Protein AF-A0A6I3C2C0-F1 (afdb_monomer)

Foldseek 3Di:
DDDDDQWFADDFVVLLVLQQPQAQPVLRGGQSQLCQFVTWDADRQQEIETEGADQDDDDPSVVVSVVSSQVRSVVDTNHDYYHYHYHHDDPVSNVSSNVVSLVVCQVVPQDDPADSPDDDDDQDDPDPPPCSLVCQLVVQQLVQLAADEDEGDDPDPPDDCNCVVNVFDDDFDADPVSRHTQFGKDWAPHDPSYRTHIYTD

Nearest PDB structures (foldseek):
  2cu6-assembly1_A  TM=8.481E-01  e=3.567E-06  Thermus thermophilus HB8
  3lno-assembly1_A  TM=8.404E-01  e=7.674E-06  Bacillus anthracis
  3cq2-assembly1_B  TM=7.956E-01  e=8.180E-06  Thermus thermophilus HB8
  1wcj-assembly1_A  TM=8.217E-01  e=9.255E-05  Thermotoga maritima
  8zkc-assembly1_A-2  TM=4.159E-01  e=2.751E-05  Escherichia coli

Sequence (201 aa):
MAPMSSATPPTPEAVMGLLRGVIDPELGSDIVELGMAKGATVAPDGGVRVRISLTTAGCPLRAQIQKDVKARVASLPGVTSVGIDWGELTQDEKAAAMAKARWNKAESAPETQIPPTAKVIMIASGKGGVGKSSISVNVAAGLAARGYTVGVLDADIWGYSVPRMLGVTGRLGGDPATKKISPLERRIEPSAAGPGGTLRV

Solvent-accessible surface area (backbone atoms only — not comparable to full-atom values): 12005 Å² total; per-residue (Å²): 136,82,82,78,80,80,51,68,47,60,52,42,66,58,52,52,59,58,42,50,76,38,62,37,86,88,63,72,39,31,30,43,83,45,60,22,48,75,48,50,49,60,41,95,80,11,40,33,39,34,34,39,31,37,90,60,99,81,54,79,60,56,60,52,53,51,49,51,51,46,58,53,56,61,68,41,65,26,48,69,44,78,48,75,46,79,51,67,50,53,73,69,50,44,52,49,27,51,52,48,35,50,47,56,53,56,76,69,41,76,91,61,98,65,60,93,84,62,84,84,85,87,81,84,73,100,58,85,90,76,45,58,62,61,52,52,54,50,53,45,51,53,44,10,21,59,52,35,80,34,78,52,83,74,85,46,89,91,68,64,51,56,52,65,76,69,71,54,82,84,75,86,41,67,40,85,88,78,72,40,75,52,62,49,76,45,80,39,71,62,52,100,80,30,73,7,27,32,40,34,69

pLDDT: mean 85.97, std 10.87, range [36.38, 96.12]

Radius of gyration: 26.43 Å; Cα contacts (8 Å, |Δi|>4): 288; chains: 1; bounding box: 63×37×74 Å

Secondary structure (DSSP, 8-state):
-PPP--PPPPPHHHHHHHHTTPBPTTT-SBTTTTT-EEEEEE-TTSEEEEEEEES-TT-THHHHHHHHHHHHHTTSTT--EEEEEEEE--HHHHHHHHHHHHHHHHHTS---SS-TTPPP-----SSTTSSHHHHHHHHHHHHHHTT-EEE-----TTT--HHHHTT--S--EEETTTTEEE--EEEEPPBTTBS-EEEE-

Structure (mmCIF, N/CA/C/O backbone):
data_AF-A0A6I3C2C0-F1
#
_entry.id   AF-A0A6I3C2C0-F1
#
loop_
_atom_site.group_PDB
_atom_site.id
_atom_site.type_symbol
_atom_site.label_atom_id
_atom_site.label_alt_id
_atom_site.label_comp_id
_atom_site.label_asym_id
_atom_site.label_entity_id
_atom_site.label_seq_id
_atom_site.pdbx_PDB_ins_code
_atom_site.Cartn_x
_atom_site.Cartn_y
_atom_site.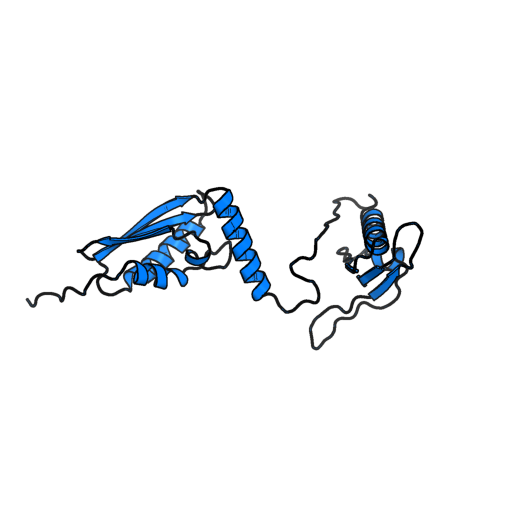Cartn_z
_atom_site.occupancy
_atom_site.B_iso_or_equiv
_atom_site.auth_seq_id
_atom_site.auth_comp_id
_atom_site.auth_asym_id
_atom_site.auth_atom_id
_atom_site.pdbx_PDB_model_num
ATOM 1 N N . MET A 1 1 ? 32.892 -16.857 -42.907 1.00 44.38 1 MET A N 1
ATOM 2 C CA . MET A 1 1 ? 32.303 -16.060 -41.810 1.00 44.38 1 MET A CA 1
ATOM 3 C C . MET A 1 1 ? 30.827 -15.894 -42.142 1.00 44.38 1 MET A C 1
ATOM 5 O O . MET A 1 1 ? 30.521 -15.196 -43.097 1.00 44.38 1 MET A O 1
ATOM 9 N N . ALA A 1 2 ? 29.941 -16.664 -41.505 1.00 36.38 2 ALA A N 1
ATOM 10 C CA . ALA A 1 2 ? 28.503 -16.601 -41.782 1.00 36.38 2 ALA A CA 1
ATOM 11 C C . ALA A 1 2 ? 27.917 -15.301 -41.196 1.00 36.38 2 ALA A C 1
ATOM 13 O O . ALA A 1 2 ? 28.352 -14.905 -40.111 1.00 36.38 2 ALA A O 1
ATOM 14 N N . PRO A 1 3 ? 26.976 -14.623 -41.877 1.00 46.78 3 PRO A N 1
ATOM 15 C CA . PRO A 1 3 ? 26.340 -13.434 -41.326 1.00 46.78 3 PRO A CA 1
ATOM 16 C C . PRO A 1 3 ? 25.553 -13.823 -40.070 1.00 46.78 3 PRO A C 1
ATOM 18 O O . PRO A 1 3 ? 24.745 -14.752 -40.095 1.00 46.78 3 PRO A O 1
ATOM 21 N N . MET A 1 4 ? 25.826 -13.141 -38.954 1.00 49.09 4 MET A N 1
ATOM 22 C CA . MET A 1 4 ? 25.033 -13.281 -37.736 1.00 49.09 4 MET A CA 1
ATOM 23 C C . MET A 1 4 ? 23.590 -12.883 -38.051 1.00 49.09 4 MET A C 1
ATOM 25 O O . MET A 1 4 ? 23.337 -11.793 -38.556 1.00 49.09 4 MET A O 1
ATOM 29 N N . SER A 1 5 ? 22.667 -13.806 -37.791 1.00 48.06 5 SER A N 1
ATOM 30 C CA . SER A 1 5 ? 21.230 -13.639 -37.992 1.00 48.06 5 SER A CA 1
ATOM 31 C C . SER A 1 5 ? 20.742 -12.367 -37.290 1.00 48.06 5 SER A C 1
ATOM 33 O O . SER A 1 5 ? 20.814 -12.270 -36.064 1.00 48.06 5 SER A O 1
ATOM 35 N N . SER A 1 6 ? 20.275 -11.377 -38.053 1.00 54.56 6 SER A N 1
ATOM 36 C CA . SER A 1 6 ? 19.652 -10.170 -37.511 1.00 54.56 6 SER A CA 1
ATOM 37 C C . SER A 1 6 ? 18.262 -10.536 -36.992 1.00 54.56 6 SER A C 1
ATOM 39 O O . SER A 1 6 ? 17.280 -10.514 -37.737 1.00 54.56 6 SER A O 1
ATOM 41 N N . ALA A 1 7 ? 18.185 -10.946 -35.727 1.00 66.62 7 ALA A N 1
ATOM 42 C CA . ALA A 1 7 ? 16.913 -11.156 -35.051 1.00 66.62 7 ALA A CA 1
ATOM 43 C C . ALA A 1 7 ? 16.083 -9.862 -35.116 1.00 66.62 7 ALA A C 1
ATOM 45 O O . ALA A 1 7 ? 16.598 -8.780 -34.834 1.00 66.62 7 ALA A O 1
ATOM 46 N N . THR A 1 8 ? 14.816 -9.977 -35.519 1.00 82.19 8 THR A N 1
ATOM 47 C CA . THR A 1 8 ? 13.883 -8.847 -35.599 1.00 82.19 8 THR A CA 1
ATOM 48 C C . THR A 1 8 ? 13.817 -8.132 -34.245 1.00 82.19 8 THR A C 1
ATOM 50 O O . THR A 1 8 ? 13.642 -8.813 -33.231 1.00 82.19 8 THR A O 1
ATOM 53 N N . PRO A 1 9 ? 13.960 -6.794 -34.199 1.00 84.50 9 PRO A N 1
ATOM 54 C CA . PRO A 1 9 ? 13.885 -6.052 -32.948 1.00 84.50 9 PRO A CA 1
ATOM 55 C C . PRO A 1 9 ? 12.502 -6.223 -32.293 1.00 84.50 9 PRO A C 1
ATOM 57 O O . PRO A 1 9 ? 11.496 -6.343 -33.002 1.00 84.50 9 PRO A O 1
ATOM 60 N N . PRO A 1 10 ? 12.422 -6.243 -30.950 1.00 89.56 10 PRO A N 1
ATOM 61 C CA . PRO A 1 10 ? 11.157 -6.444 -30.253 1.00 89.56 10 PRO A CA 1
ATOM 62 C C . PRO A 1 10 ? 10.219 -5.251 -30.452 1.00 89.56 10 PRO A C 1
ATOM 64 O O . PRO A 1 10 ? 10.654 -4.122 -30.674 1.00 89.56 10 PRO A O 1
ATOM 67 N N . THR A 1 11 ? 8.913 -5.473 -30.314 1.00 93.25 11 THR A N 1
ATOM 68 C CA . THR A 1 11 ? 7.950 -4.367 -30.349 1.00 93.25 11 THR A CA 1
ATOM 69 C C . THR A 1 11 ? 7.955 -3.586 -29.028 1.00 93.25 11 THR A C 1
ATOM 71 O O . THR A 1 11 ? 8.245 -4.161 -27.970 1.00 93.25 11 THR A O 1
ATOM 74 N N . PRO A 1 12 ? 7.601 -2.286 -29.035 1.00 92.62 12 PRO A N 1
ATOM 75 C CA . PRO A 1 12 ? 7.410 -1.511 -27.808 1.00 92.62 12 PRO A CA 1
ATOM 76 C C . PRO A 1 12 ? 6.447 -2.176 -26.818 1.00 92.62 12 PRO A C 1
ATOM 78 O O . PRO A 1 12 ? 6.687 -2.160 -25.612 1.00 92.62 12 PRO A O 1
ATOM 81 N N . GLU A 1 13 ? 5.392 -2.818 -27.316 1.00 92.31 13 GLU A N 1
ATOM 82 C CA . GLU A 1 13 ? 4.405 -3.536 -26.511 1.00 92.31 13 GLU A CA 1
ATOM 83 C C . GLU A 1 13 ? 5.017 -4.768 -25.840 1.00 92.31 13 GLU A C 1
ATOM 85 O O . GLU A 1 13 ? 4.733 -5.023 -24.671 1.00 92.31 13 GLU A O 1
ATOM 90 N N . ALA A 1 14 ? 5.891 -5.503 -26.538 1.00 91.00 14 ALA A N 1
ATOM 91 C CA . ALA A 1 14 ? 6.607 -6.639 -25.962 1.00 91.00 14 ALA A CA 1
ATOM 92 C C . ALA A 1 14 ? 7.552 -6.188 -24.840 1.00 91.00 14 ALA A C 1
ATOM 94 O O . ALA A 1 14 ? 7.600 -6.815 -23.779 1.00 91.00 14 ALA A O 1
ATOM 95 N N . VAL A 1 15 ? 8.245 -5.059 -25.035 1.00 93.69 15 VAL A N 1
ATOM 96 C CA . VAL A 1 15 ? 9.079 -4.445 -23.992 1.00 93.69 15 VAL A CA 1
ATOM 97 C C . VAL A 1 15 ? 8.216 -4.052 -22.791 1.00 93.69 15 VAL A C 1
ATOM 99 O O . VAL A 1 15 ? 8.496 -4.483 -21.675 1.00 93.69 15 VAL A O 1
ATOM 102 N N . MET A 1 16 ? 7.132 -3.300 -23.001 1.00 94.31 16 MET A N 1
ATOM 103 C CA . MET A 1 16 ? 6.235 -2.868 -21.921 1.00 94.31 16 MET A CA 1
ATOM 104 C C . MET A 1 16 ? 5.565 -4.044 -21.199 1.00 94.31 16 MET A C 1
ATOM 106 O O . MET A 1 16 ? 5.416 -4.007 -19.979 1.00 94.31 16 MET A O 1
ATOM 110 N N . GLY A 1 17 ? 5.201 -5.105 -21.918 1.00 92.38 17 GLY A N 1
ATOM 111 C CA . GLY A 1 17 ? 4.670 -6.335 -21.335 1.00 92.38 17 GLY A CA 1
ATOM 112 C C . GLY A 1 17 ? 5.674 -7.008 -20.403 1.00 92.38 17 GLY A C 1
ATOM 113 O O . GLY A 1 17 ? 5.314 -7.413 -19.299 1.00 92.38 17 GLY A O 1
ATOM 114 N N . LEU A 1 18 ? 6.950 -7.054 -20.793 1.00 93.25 18 LEU A N 1
ATOM 115 C CA . LEU A 1 18 ? 8.009 -7.640 -19.975 1.00 93.25 18 LEU A CA 1
ATOM 116 C C . LEU A 1 18 ? 8.323 -6.810 -18.718 1.00 93.25 18 LEU A C 1
ATOM 118 O O . LEU A 1 18 ? 8.663 -7.367 -17.669 1.00 93.25 18 LEU A O 1
ATOM 122 N N . LEU A 1 19 ? 8.173 -5.484 -18.800 1.00 94.19 19 LEU A N 1
ATOM 123 C CA . LEU A 1 19 ? 8.379 -4.574 -17.670 1.00 94.19 19 LEU A CA 1
ATOM 124 C C . LEU A 1 19 ? 7.348 -4.744 -16.547 1.00 94.19 19 LEU A C 1
ATOM 126 O O . LEU A 1 19 ? 7.647 -4.363 -15.418 1.00 94.19 19 LEU A O 1
ATOM 130 N N . ARG A 1 20 ? 6.203 -5.395 -16.798 1.00 93.31 20 ARG A N 1
ATOM 131 C CA . ARG A 1 20 ? 5.253 -5.794 -15.738 1.00 93.31 20 ARG A CA 1
ATOM 132 C C . ARG A 1 20 ? 5.855 -6.775 -14.726 1.00 93.31 20 ARG A C 1
ATOM 134 O O . ARG A 1 20 ? 5.318 -6.965 -13.646 1.00 93.31 20 ARG A O 1
ATOM 141 N N . GLY A 1 21 ? 6.980 -7.413 -15.056 1.00 92.06 21 GLY A N 1
ATOM 142 C CA . GLY A 1 21 ? 7.731 -8.244 -14.115 1.00 92.06 21 GLY A CA 1
ATOM 143 C C . GLY A 1 21 ? 8.686 -7.466 -13.201 1.00 92.06 21 GLY A C 1
ATOM 144 O O . GLY A 1 21 ? 9.361 -8.084 -12.376 1.00 92.06 21 GLY A O 1
ATOM 145 N N . VAL A 1 22 ? 8.823 -6.147 -13.371 1.00 93.56 22 VAL A N 1
ATOM 146 C CA . VAL A 1 22 ? 9.672 -5.304 -12.520 1.00 93.56 22 VAL A CA 1
ATOM 147 C C . VAL A 1 22 ? 8.810 -4.697 -11.423 1.00 93.56 22 VAL A C 1
ATOM 149 O O . VAL A 1 22 ? 7.881 -3.941 -11.702 1.00 93.56 22 VAL A O 1
ATOM 152 N N . ILE A 1 23 ? 9.136 -5.031 -10.178 1.00 91.25 23 ILE A N 1
ATOM 153 C CA . ILE A 1 23 ? 8.402 -4.585 -8.997 1.00 91.25 23 ILE A CA 1
ATOM 154 C C . ILE A 1 23 ? 9.097 -3.367 -8.407 1.00 91.25 23 ILE A C 1
ATOM 156 O O . ILE A 1 23 ? 10.313 -3.383 -8.215 1.00 91.25 23 ILE A O 1
ATOM 160 N N . ASP A 1 24 ? 8.325 -2.329 -8.099 1.00 89.50 24 ASP A N 1
ATOM 161 C CA . ASP A 1 24 ? 8.826 -1.230 -7.289 1.00 89.50 24 ASP A CA 1
ATOM 162 C C . ASP A 1 24 ? 9.020 -1.716 -5.837 1.00 89.50 24 ASP A C 1
ATOM 164 O O . ASP A 1 24 ? 8.054 -2.156 -5.207 1.00 89.50 24 ASP A O 1
ATOM 168 N N . PRO A 1 25 ? 10.245 -1.683 -5.287 1.00 84.50 25 PRO A N 1
ATOM 169 C CA . PRO A 1 25 ? 10.533 -2.236 -3.963 1.00 84.50 25 PRO A CA 1
ATOM 170 C C . PRO A 1 25 ? 9.911 -1.443 -2.801 1.00 84.50 25 PRO A C 1
ATOM 172 O O . PRO A 1 25 ? 9.802 -1.980 -1.700 1.00 84.50 25 PRO A O 1
ATOM 175 N N . GLU A 1 26 ? 9.494 -0.193 -3.017 1.00 84.75 26 GLU A N 1
ATOM 176 C CA . GLU A 1 26 ? 8.836 0.632 -1.997 1.00 84.75 26 GLU A CA 1
ATOM 177 C C . GLU A 1 26 ? 7.327 0.335 -1.944 1.00 84.75 26 GLU A C 1
ATOM 179 O O . GLU A 1 26 ? 6.738 0.143 -0.874 1.00 84.75 26 GLU A O 1
ATOM 184 N N . LEU A 1 27 ? 6.696 0.242 -3.114 1.00 85.69 27 LEU A N 1
ATOM 185 C CA . LEU A 1 27 ? 5.253 0.084 -3.268 1.00 85.69 27 LEU A CA 1
ATOM 186 C C . LEU A 1 27 ? 4.815 -1.384 -3.343 1.00 85.69 27 LEU A C 1
ATOM 188 O O . LEU A 1 27 ? 3.686 -1.707 -2.966 1.00 85.69 27 LEU A O 1
ATOM 192 N N . GLY A 1 28 ? 5.709 -2.286 -3.748 1.00 86.75 28 GLY A N 1
ATOM 193 C CA . GLY A 1 28 ? 5.455 -3.723 -3.862 1.00 86.75 28 GLY A CA 1
ATOM 194 C C . GLY A 1 28 ? 4.494 -4.087 -4.996 1.00 86.75 28 GLY A C 1
ATOM 195 O O . GLY A 1 28 ? 3.795 -5.090 -4.903 1.00 86.75 28 GLY A O 1
ATOM 196 N N . SER A 1 29 ? 4.401 -3.257 -6.035 1.00 90.00 29 SER A N 1
ATOM 197 C CA . SER A 1 29 ? 3.570 -3.482 -7.230 1.00 90.00 29 SER A CA 1
ATOM 198 C C . SER A 1 29 ? 4.376 -3.197 -8.496 1.00 90.00 29 SER A C 1
ATOM 200 O O . SER A 1 29 ? 5.464 -2.621 -8.414 1.00 90.00 29 SER A O 1
ATOM 202 N N . ASP A 1 30 ? 3.892 -3.636 -9.659 1.00 93.50 30 ASP A N 1
ATOM 203 C CA . ASP A 1 30 ? 4.674 -3.513 -10.887 1.00 93.50 30 ASP A CA 1
ATOM 204 C C . ASP A 1 30 ? 4.729 -2.079 -11.430 1.00 93.50 30 ASP A C 1
ATOM 206 O O . ASP A 1 30 ? 3.770 -1.307 -11.360 1.00 93.50 30 ASP A O 1
ATOM 210 N N . ILE A 1 31 ? 5.884 -1.711 -11.988 1.00 93.50 31 ILE A N 1
ATOM 211 C CA . ILE A 1 31 ? 6.161 -0.335 -12.423 1.00 93.50 31 ILE A CA 1
ATOM 212 C C . ILE A 1 31 ? 5.291 0.119 -13.608 1.00 93.50 31 ILE A C 1
ATOM 214 O O . ILE A 1 31 ? 5.162 1.321 -13.847 1.00 93.50 31 ILE A O 1
ATOM 218 N N . VAL A 1 32 ? 4.707 -0.801 -14.381 1.00 94.44 32 VAL A N 1
ATOM 219 C CA . VAL A 1 32 ? 3.842 -0.459 -15.520 1.00 94.44 32 VAL A CA 1
ATOM 220 C C . VAL A 1 32 ? 2.449 -0.131 -15.009 1.00 94.44 32 VAL A C 1
ATOM 222 O O . VAL A 1 32 ? 1.881 0.901 -15.362 1.00 94.44 32 VAL A O 1
ATOM 225 N N . GLU A 1 33 ? 1.923 -0.973 -14.128 1.00 92.12 33 GLU A N 1
ATOM 226 C CA . GLU A 1 33 ? 0.636 -0.782 -13.488 1.00 92.12 33 GLU A CA 1
ATOM 227 C C . GLU A 1 33 ? 0.609 0.500 -12.651 1.00 92.12 33 GLU A C 1
ATOM 229 O O . GLU A 1 33 ? -0.368 1.252 -12.726 1.00 92.12 33 GLU A O 1
ATOM 234 N N . LEU A 1 34 ? 1.688 0.778 -11.914 1.00 92.44 34 LEU A N 1
ATOM 235 C CA . LEU A 1 34 ? 1.867 2.004 -11.132 1.00 92.44 34 LEU A CA 1
ATOM 236 C C . LEU A 1 34 ? 2.029 3.268 -11.998 1.00 92.44 34 LEU A C 1
ATOM 238 O O . LEU A 1 34 ? 2.099 4.371 -11.460 1.00 92.44 34 LEU A O 1
ATOM 242 N N . GLY A 1 35 ? 2.106 3.139 -13.327 1.00 93.38 35 GLY A N 1
ATOM 243 C CA . GLY A 1 35 ? 2.288 4.269 -14.243 1.00 93.38 35 GLY A CA 1
ATOM 244 C C . GLY A 1 35 ? 3.686 4.897 -14.184 1.00 93.38 35 GLY A C 1
ATOM 245 O O . GLY A 1 35 ? 3.878 6.023 -14.657 1.00 93.38 35 GLY A O 1
ATOM 246 N N . MET A 1 36 ? 4.658 4.186 -13.605 1.00 93.62 36 MET A N 1
ATOM 247 C CA . MET A 1 36 ? 6.062 4.594 -13.530 1.00 93.62 36 MET A CA 1
ATOM 248 C C . MET A 1 36 ? 6.772 4.364 -14.866 1.00 93.62 36 MET A C 1
ATOM 250 O O . MET A 1 36 ? 7.553 5.209 -15.298 1.00 93.62 36 MET A O 1
ATOM 254 N N . ALA A 1 37 ? 6.475 3.265 -15.563 1.00 94.62 37 ALA A N 1
ATOM 255 C CA . ALA A 1 37 ? 6.946 3.033 -16.925 1.00 94.62 37 ALA A CA 1
ATOM 256 C C . ALA A 1 37 ? 6.084 3.830 -17.920 1.00 94.62 37 ALA A C 1
ATOM 258 O O . ALA A 1 37 ? 4.954 3.457 -18.231 1.00 94.62 37 ALA A O 1
ATOM 259 N N . LYS A 1 38 ? 6.620 4.944 -18.426 1.00 93.69 38 LYS A N 1
ATOM 260 C CA . LYS A 1 38 ? 5.911 5.879 -19.320 1.00 93.69 38 LYS A CA 1
ATOM 261 C C . LYS A 1 38 ? 5.894 5.436 -20.783 1.00 93.69 38 LYS A C 1
ATOM 263 O O . LYS A 1 38 ? 5.200 6.044 -21.591 1.00 93.69 38 LYS A O 1
ATOM 268 N N . GLY A 1 39 ? 6.688 4.428 -21.133 1.00 93.69 39 GLY A N 1
ATOM 269 C CA . GLY A 1 39 ? 6.765 3.880 -22.482 1.00 93.69 39 GLY A CA 1
ATOM 270 C C . GLY A 1 39 ? 8.158 3.371 -22.838 1.00 93.69 39 GLY A C 1
ATOM 271 O O . GLY A 1 39 ? 9.140 3.639 -22.138 1.00 93.69 39 GLY A O 1
ATOM 272 N N . ALA A 1 40 ? 8.226 2.664 -23.963 1.00 95.00 40 ALA A N 1
ATOM 273 C CA . ALA A 1 40 ? 9.455 2.175 -24.564 1.00 95.00 40 ALA A CA 1
ATOM 274 C C . ALA A 1 40 ? 9.522 2.581 -26.041 1.00 95.00 40 ALA A C 1
ATOM 276 O O . ALA A 1 40 ? 8.508 2.615 -26.735 1.00 95.00 40 ALA A O 1
ATOM 277 N N . THR A 1 41 ? 10.723 2.873 -26.521 1.00 94.81 41 THR A N 1
ATOM 278 C CA . THR A 1 41 ? 11.027 3.103 -27.936 1.00 94.81 41 THR A CA 1
ATOM 279 C C . THR A 1 41 ? 12.078 2.101 -28.372 1.00 94.81 41 THR A C 1
ATOM 281 O O . THR A 1 41 ? 13.077 1.928 -27.669 1.00 94.81 41 THR A O 1
ATOM 284 N N . VAL A 1 42 ? 11.868 1.471 -29.524 1.00 94.62 42 VAL A N 1
ATOM 285 C CA . VAL A 1 42 ? 12.795 0.486 -30.087 1.00 94.62 42 VAL A CA 1
ATOM 286 C C . VAL A 1 42 ? 13.306 1.005 -31.423 1.00 94.62 42 VAL A C 1
ATOM 288 O O . VAL A 1 42 ? 12.517 1.355 -32.301 1.00 94.62 42 VAL A O 1
ATOM 291 N N . ALA A 1 43 ? 14.623 1.107 -31.549 1.00 92.38 43 ALA A N 1
ATOM 292 C CA . ALA A 1 43 ? 15.291 1.522 -32.768 1.00 92.38 43 ALA A CA 1
ATOM 293 C C . ALA A 1 43 ? 15.443 0.337 -33.745 1.00 92.38 43 ALA A C 1
ATOM 295 O O . ALA A 1 43 ? 15.476 -0.820 -33.312 1.00 92.38 43 ALA A O 1
ATOM 296 N N . PRO A 1 44 ? 15.560 0.597 -35.062 1.00 87.38 44 PRO A N 1
ATOM 297 C CA . PRO A 1 44 ? 15.697 -0.460 -36.071 1.00 87.38 44 PRO A CA 1
ATOM 298 C C . PRO A 1 44 ? 16.931 -1.355 -35.887 1.00 87.38 44 PRO A C 1
ATOM 300 O O . PRO A 1 44 ? 16.938 -2.491 -36.350 1.00 87.38 44 PRO A O 1
ATOM 303 N N . ASP A 1 45 ? 17.965 -0.852 -35.212 1.00 88.62 45 ASP A N 1
ATOM 304 C CA . ASP A 1 45 ? 19.204 -1.560 -34.878 1.00 88.62 45 ASP A CA 1
ATOM 305 C C . ASP A 1 45 ? 19.109 -2.388 -33.581 1.00 88.62 45 ASP A C 1
ATOM 307 O O . ASP A 1 45 ? 20.115 -2.929 -33.120 1.00 88.62 45 ASP A O 1
ATOM 311 N N . GLY A 1 46 ? 17.924 -2.472 -32.965 1.00 89.06 46 GLY A N 1
ATOM 312 C CA . GLY A 1 46 ? 17.703 -3.198 -31.713 1.00 89.06 46 GLY A CA 1
ATOM 313 C C . GLY A 1 46 ? 17.991 -2.395 -30.443 1.00 89.06 46 GLY A C 1
ATOM 314 O O . GLY A 1 46 ? 17.922 -2.953 -29.344 1.00 89.06 46 GLY A O 1
ATOM 315 N N . GLY A 1 47 ? 18.313 -1.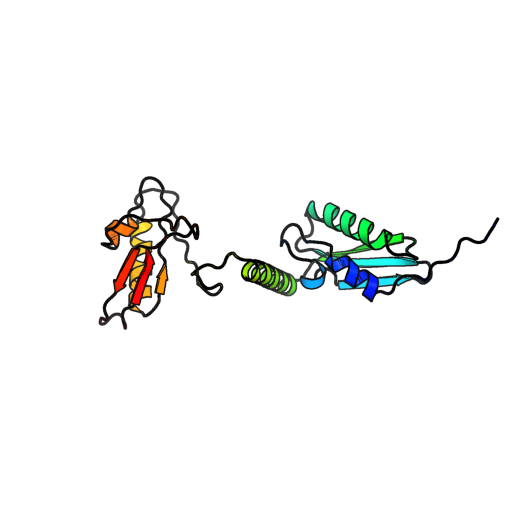102 -30.547 1.00 93.44 47 GLY A N 1
ATOM 316 C CA . GLY A 1 47 ? 18.484 -0.237 -29.383 1.00 93.44 47 GLY A CA 1
ATOM 317 C C . GLY A 1 47 ? 17.150 0.060 -28.696 1.00 93.44 47 GLY A C 1
ATOM 318 O O . GLY A 1 47 ? 16.243 0.629 -29.302 1.00 93.44 47 GLY A O 1
ATOM 319 N N . VAL A 1 48 ? 17.018 -0.284 -27.415 1.00 95.69 48 VAL A N 1
ATOM 320 C CA . VAL A 1 48 ? 15.797 -0.038 -26.633 1.00 95.69 48 VAL A CA 1
ATOM 321 C C . VAL A 1 48 ? 16.023 1.100 -25.647 1.00 95.69 48 VAL A C 1
ATOM 323 O O . VAL A 1 48 ? 16.962 1.069 -24.849 1.00 95.69 48 VAL A O 1
ATOM 326 N N . ARG A 1 49 ? 15.123 2.086 -25.644 1.00 96.12 49 ARG A N 1
ATOM 327 C CA . ARG A 1 49 ? 15.044 3.113 -24.598 1.00 96.12 49 ARG A CA 1
ATOM 328 C C . ARG A 1 49 ? 13.721 3.036 -23.854 1.00 96.12 49 ARG A C 1
ATOM 330 O O . ARG A 1 49 ? 12.663 3.030 -24.473 1.00 96.12 49 ARG A O 1
ATOM 337 N N . VAL A 1 50 ? 13.785 3.003 -22.526 1.00 96.12 50 VAL A N 1
ATOM 338 C CA . VAL A 1 50 ? 12.610 2.959 -21.643 1.00 96.12 50 VAL A CA 1
ATOM 339 C C . VAL A 1 50 ? 12.558 4.230 -20.806 1.00 96.12 50 VAL A C 1
ATOM 341 O O . VAL A 1 50 ? 13.554 4.593 -20.184 1.00 96.12 50 VAL A O 1
ATOM 344 N N . ARG A 1 51 ? 11.400 4.893 -20.754 1.00 95.12 51 ARG A N 1
ATOM 345 C CA . ARG A 1 51 ? 11.187 6.053 -19.879 1.00 95.12 51 ARG A CA 1
ATOM 346 C C . ARG A 1 51 ? 10.571 5.603 -18.557 1.00 95.12 51 ARG A C 1
ATOM 348 O O . ARG A 1 51 ? 9.458 5.077 -18.552 1.00 95.12 51 ARG A O 1
ATOM 355 N N . ILE A 1 52 ? 11.273 5.833 -17.449 1.00 93.75 52 ILE A N 1
ATOM 356 C CA . ILE A 1 52 ? 10.837 5.442 -16.102 1.00 93.75 52 ILE A CA 1
ATOM 357 C C . ILE A 1 52 ? 10.822 6.664 -15.187 1.00 93.75 52 ILE A C 1
ATOM 359 O O . ILE A 1 52 ? 11.855 7.292 -14.958 1.00 93.75 52 ILE A O 1
ATOM 363 N N . SER A 1 53 ? 9.651 6.971 -14.636 1.00 92.69 53 SER A N 1
ATOM 364 C CA . SER A 1 53 ? 9.459 8.007 -13.625 1.00 92.69 53 SER A CA 1
ATOM 365 C C . SER A 1 53 ? 9.441 7.399 -12.225 1.00 92.69 53 SER A C 1
ATOM 367 O O . SER A 1 53 ? 8.636 6.513 -11.948 1.00 92.69 53 SER A O 1
ATOM 369 N N . LEU A 1 54 ? 10.311 7.885 -11.338 1.00 88.56 54 LEU A N 1
ATOM 370 C CA . LEU A 1 54 ? 10.410 7.413 -9.954 1.00 88.56 54 LEU A CA 1
ATOM 371 C C . LEU A 1 54 ? 9.564 8.252 -8.987 1.00 88.56 54 LEU A C 1
ATOM 373 O O . LEU A 1 54 ? 9.213 9.401 -9.266 1.00 88.56 54 LEU A O 1
ATOM 377 N N . THR A 1 55 ? 9.272 7.680 -7.817 1.00 78.75 55 THR A N 1
ATOM 378 C CA . THR A 1 55 ? 8.576 8.360 -6.714 1.00 78.75 55 THR A CA 1
ATOM 379 C C . THR A 1 55 ? 9.421 9.482 -6.106 1.00 78.75 55 THR A C 1
ATOM 381 O O . THR A 1 55 ? 8.864 10.514 -5.731 1.00 78.75 55 THR A O 1
ATOM 384 N N . THR A 1 56 ? 10.753 9.333 -6.048 1.00 74.81 56 THR A N 1
ATOM 385 C CA . THR A 1 56 ? 11.679 10.331 -5.475 1.00 74.81 56 THR A CA 1
ATOM 386 C C . THR A 1 56 ? 13.076 10.268 -6.119 1.00 74.81 56 THR A C 1
ATOM 388 O O . THR A 1 56 ? 13.600 9.184 -6.368 1.00 74.81 56 THR A O 1
ATOM 391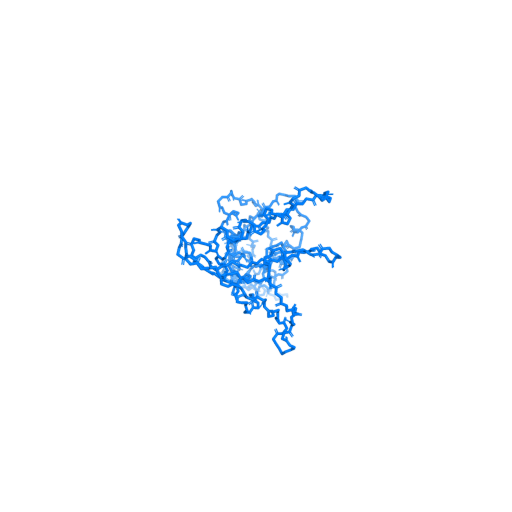 N N . ALA A 1 57 ? 13.711 11.429 -6.330 1.00 58.72 57 ALA A N 1
ATOM 392 C CA . ALA A 1 57 ? 14.966 11.615 -7.078 1.00 58.72 57 ALA A CA 1
ATOM 393 C C . ALA A 1 57 ? 16.230 10.921 -6.516 1.00 58.72 57 ALA A C 1
ATOM 395 O O . ALA A 1 57 ? 17.217 10.765 -7.232 1.00 58.72 57 ALA A O 1
ATOM 396 N N . GLY A 1 58 ? 16.239 10.525 -5.238 1.00 59.31 58 GLY A N 1
ATOM 397 C CA . GLY A 1 58 ? 17.468 10.176 -4.505 1.00 59.31 58 GLY A CA 1
ATOM 398 C C . GLY A 1 58 ? 17.579 8.733 -4.010 1.00 59.31 58 GLY A C 1
ATOM 399 O O . GLY A 1 58 ? 18.418 8.453 -3.159 1.00 59.31 58 GLY A O 1
ATOM 400 N N . CYS A 1 59 ? 16.723 7.817 -4.464 1.00 59.00 59 CYS A N 1
ATOM 401 C CA . CYS A 1 59 ? 16.587 6.521 -3.801 1.00 59.00 59 CYS A CA 1
ATOM 402 C C . CYS A 1 59 ? 17.633 5.483 -4.280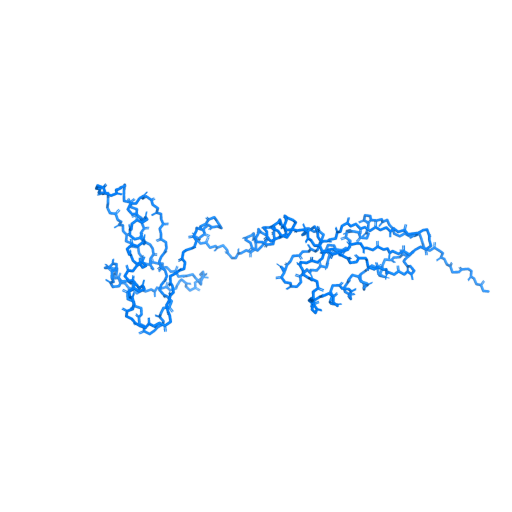 1.00 59.00 59 CYS A C 1
ATOM 404 O O . CYS A 1 59 ? 17.779 5.296 -5.494 1.00 59.00 59 CYS A O 1
ATOM 406 N N . PRO A 1 60 ? 18.299 4.719 -3.381 1.00 63.88 60 PRO A N 1
ATOM 407 C CA . PRO A 1 60 ? 19.153 3.577 -3.758 1.00 63.88 60 PRO A CA 1
ATOM 408 C C . PRO A 1 60 ? 18.407 2.521 -4.595 1.00 63.88 60 PRO A C 1
ATOM 410 O O . PRO A 1 60 ? 19.013 1.771 -5.361 1.00 63.88 60 PRO A O 1
ATOM 413 N N . LEU A 1 61 ? 17.076 2.520 -4.515 1.00 76.06 61 LEU A N 1
ATOM 414 C CA . LEU A 1 61 ? 16.175 1.641 -5.256 1.00 76.06 61 LEU A CA 1
ATOM 415 C C . LEU A 1 61 ? 16.223 1.866 -6.780 1.00 76.06 61 LEU A C 1
ATOM 417 O O . LEU A 1 61 ? 15.932 0.942 -7.541 1.00 76.06 61 LEU A O 1
ATOM 421 N N . ARG A 1 62 ? 16.695 3.035 -7.255 1.00 85.19 62 ARG A N 1
ATOM 422 C CA . ARG A 1 62 ? 16.939 3.290 -8.690 1.00 85.19 62 ARG A CA 1
ATOM 423 C C . ARG A 1 62 ? 17.898 2.265 -9.294 1.00 85.19 62 ARG A C 1
ATOM 425 O O . ARG A 1 62 ? 17.682 1.828 -10.421 1.00 85.19 62 ARG A O 1
ATOM 432 N N . ALA A 1 63 ? 18.940 1.875 -8.559 1.00 88.00 63 ALA A N 1
ATOM 433 C CA . ALA A 1 63 ? 19.925 0.909 -9.039 1.00 88.00 63 ALA A CA 1
ATOM 434 C C . ALA A 1 63 ? 19.312 -0.489 -9.214 1.00 88.00 63 ALA A C 1
ATOM 436 O O . ALA A 1 63 ? 19.626 -1.183 -10.182 1.00 88.00 63 ALA A O 1
ATOM 437 N N . GLN A 1 64 ? 18.401 -0.878 -8.317 1.00 89.19 64 GLN A N 1
ATOM 438 C CA . GLN A 1 64 ? 17.685 -2.148 -8.405 1.00 89.19 64 GLN A CA 1
ATOM 439 C C . GLN A 1 64 ? 16.737 -2.166 -9.607 1.00 89.19 64 GLN A C 1
ATOM 441 O O . GLN A 1 64 ? 16.864 -3.042 -10.459 1.00 89.19 64 GLN A O 1
ATOM 446 N N . ILE A 1 65 ? 15.882 -1.146 -9.750 1.00 91.00 65 ILE A N 1
ATOM 447 C CA . ILE A 1 65 ? 14.983 -1.017 -10.909 1.00 91.00 65 ILE A CA 1
ATOM 448 C C . ILE A 1 65 ? 15.797 -0.990 -12.209 1.00 91.00 65 ILE A C 1
ATOM 450 O O . ILE A 1 65 ? 15.457 -1.672 -13.171 1.00 91.00 65 ILE A O 1
ATOM 454 N N . GLN A 1 66 ? 16.917 -0.261 -12.243 1.00 92.81 66 GLN A N 1
ATOM 455 C CA . GLN A 1 66 ? 17.804 -0.226 -13.405 1.00 92.81 66 GLN A CA 1
ATOM 456 C C . GLN A 1 66 ? 18.342 -1.613 -13.768 1.00 92.81 66 GLN A C 1
ATOM 458 O O . GLN A 1 66 ? 18.356 -1.969 -14.948 1.00 92.81 66 GLN A O 1
ATOM 463 N N . LYS A 1 67 ? 18.816 -2.372 -12.775 1.00 92.75 67 LYS A N 1
ATOM 464 C CA . LYS A 1 67 ? 19.339 -3.725 -12.970 1.00 92.75 67 LYS A CA 1
ATOM 465 C C . LYS A 1 67 ? 18.250 -4.651 -13.506 1.00 92.75 67 LYS A C 1
ATOM 467 O O . LYS A 1 67 ? 18.488 -5.330 -14.502 1.00 92.75 67 LYS A O 1
ATOM 472 N N . ASP A 1 68 ? 17.071 -4.631 -12.896 1.00 93.31 68 ASP A N 1
ATOM 473 C CA . ASP A 1 68 ? 15.964 -5.525 -13.241 1.00 93.31 68 ASP A CA 1
ATOM 474 C C . ASP A 1 68 ? 15.405 -5.219 -14.635 1.00 93.31 68 ASP A C 1
ATOM 476 O O . ASP A 1 68 ? 15.197 -6.131 -15.437 1.00 93.31 68 ASP A O 1
ATOM 480 N N . VAL A 1 69 ? 15.245 -3.934 -14.970 1.00 94.81 69 VAL A N 1
ATOM 481 C CA . VAL A 1 69 ? 14.838 -3.481 -16.309 1.00 94.81 69 VAL A CA 1
ATOM 482 C C . VAL A 1 69 ? 15.860 -3.914 -17.353 1.00 94.81 69 VAL A C 1
ATOM 484 O O . VAL A 1 69 ? 15.488 -4.530 -18.348 1.00 94.81 69 VAL A O 1
ATOM 487 N N . LYS A 1 70 ? 17.153 -3.640 -17.132 1.00 95.06 70 LYS A N 1
ATOM 488 C CA . LYS A 1 70 ? 18.205 -4.018 -18.086 1.00 95.06 70 LYS A CA 1
ATOM 489 C C . LYS A 1 70 ? 18.273 -5.527 -18.285 1.00 95.06 70 LYS A C 1
ATOM 491 O O . LYS A 1 70 ? 18.320 -5.966 -19.426 1.00 95.06 70 LYS A O 1
ATOM 496 N N . ALA A 1 71 ? 18.251 -6.304 -17.203 1.00 94.12 71 ALA A N 1
ATOM 497 C CA . ALA A 1 71 ? 18.333 -7.760 -17.270 1.00 94.12 71 ALA A CA 1
ATOM 498 C C . ALA A 1 71 ? 17.158 -8.368 -18.047 1.00 94.12 71 ALA A C 1
ATOM 500 O O . ALA A 1 71 ? 17.360 -9.267 -18.858 1.00 94.12 71 ALA A O 1
ATOM 501 N N . ARG A 1 72 ? 15.942 -7.854 -17.831 1.00 94.06 72 ARG A N 1
ATOM 502 C CA . ARG A 1 72 ? 14.746 -8.316 -18.540 1.00 94.06 72 ARG A CA 1
ATOM 503 C C . ARG A 1 72 ? 14.745 -7.875 -19.997 1.00 94.06 72 ARG A C 1
ATOM 505 O O . ARG A 1 72 ? 14.614 -8.703 -20.879 1.00 94.06 72 ARG A O 1
ATOM 512 N N . VAL A 1 73 ? 14.921 -6.588 -20.280 1.00 94.25 73 VAL A N 1
ATOM 513 C CA . VAL A 1 73 ? 14.850 -6.098 -21.666 1.00 94.25 73 VAL A CA 1
ATOM 514 C C . VAL A 1 73 ? 15.971 -6.694 -22.522 1.00 94.25 73 VAL A C 1
ATOM 516 O O . VAL A 1 73 ? 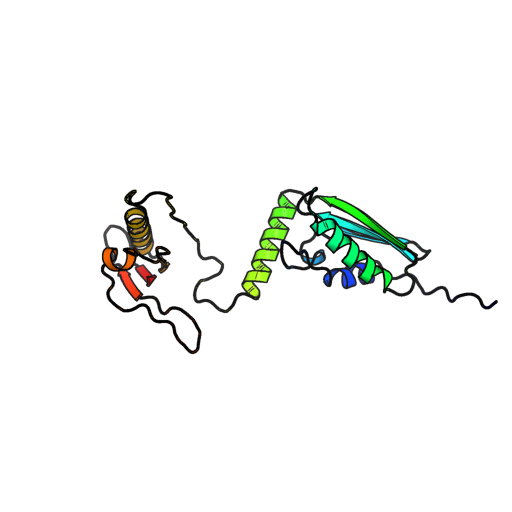15.720 -7.055 -23.665 1.00 94.25 73 VAL A O 1
ATOM 519 N N . ALA A 1 74 ? 17.173 -6.884 -21.971 1.00 93.19 74 ALA A N 1
ATOM 520 C CA . ALA A 1 74 ? 18.280 -7.513 -22.692 1.00 93.19 74 ALA A CA 1
ATOM 521 C C . ALA A 1 74 ? 18.061 -9.006 -22.997 1.00 93.19 74 ALA A C 1
ATOM 523 O O . ALA A 1 74 ? 18.783 -9.552 -23.826 1.00 93.19 74 ALA A O 1
ATOM 524 N N . SER A 1 75 ? 17.097 -9.679 -22.355 1.00 91.88 75 SER A N 1
ATOM 525 C CA . SER A 1 75 ? 16.772 -11.073 -22.678 1.00 91.88 75 SER A CA 1
ATOM 526 C C . SER A 1 75 ? 15.848 -11.214 -23.890 1.00 91.88 75 SER A C 1
ATOM 528 O O . SER A 1 75 ? 15.641 -12.333 -24.365 1.00 91.88 75 SER A O 1
ATOM 530 N N . LEU A 1 76 ? 15.294 -10.110 -24.406 1.00 90.44 76 LEU A N 1
ATOM 531 C CA . LEU A 1 76 ? 14.472 -10.136 -25.610 1.00 90.44 76 LEU A CA 1
ATOM 532 C C . LEU A 1 76 ? 15.344 -10.357 -26.860 1.00 90.44 76 LEU A C 1
ATOM 534 O O . LEU A 1 76 ? 16.356 -9.671 -27.033 1.00 90.44 76 LEU A O 1
ATOM 538 N N . PRO A 1 77 ? 14.947 -11.269 -27.768 1.00 89.94 77 PRO A N 1
ATOM 539 C CA . PRO A 1 77 ? 15.608 -11.421 -29.059 1.00 89.94 77 PRO A CA 1
ATOM 540 C C . PRO A 1 77 ? 15.640 -10.096 -29.830 1.00 89.94 77 PRO A C 1
ATOM 542 O O . PRO A 1 77 ? 14.656 -9.360 -29.838 1.00 89.94 77 PRO A O 1
ATOM 545 N N . GLY A 1 78 ? 16.766 -9.801 -30.483 1.00 89.44 78 GLY A N 1
ATOM 546 C CA . GLY A 1 78 ? 16.922 -8.594 -31.303 1.00 89.44 78 GLY A CA 1
ATOM 547 C C . GLY A 1 78 ? 17.287 -7.322 -30.532 1.00 89.44 78 GLY A C 1
ATOM 548 O O . GLY A 1 78 ? 17.425 -6.276 -31.156 1.00 89.44 78 GLY A O 1
ATOM 549 N N . VAL A 1 79 ? 17.477 -7.381 -29.208 1.00 92.81 79 VAL A N 1
ATOM 550 C CA . VAL A 1 79 ? 17.967 -6.236 -28.421 1.00 92.81 79 VAL A CA 1
ATOM 551 C C . VAL A 1 79 ? 19.489 -6.146 -28.483 1.00 92.81 79 VAL A C 1
ATOM 553 O O . VAL A 1 79 ? 20.191 -7.098 -28.152 1.00 92.81 79 VAL A O 1
ATOM 556 N N . THR A 1 80 ? 20.005 -4.978 -28.860 1.00 92.88 80 THR A N 1
ATOM 557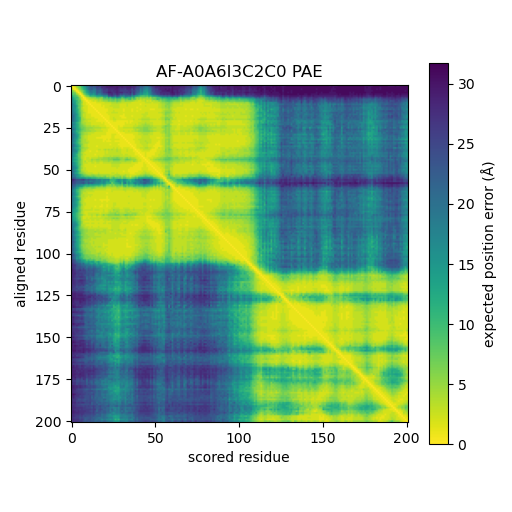 C CA . THR A 1 80 ? 21.452 -4.707 -28.948 1.00 92.88 80 THR A CA 1
ATOM 558 C C . THR A 1 80 ? 21.953 -3.809 -27.821 1.00 92.88 80 THR A C 1
ATOM 560 O O . THR A 1 80 ? 23.097 -3.934 -27.386 1.00 92.88 80 THR A O 1
ATOM 563 N N . SER A 1 81 ? 21.103 -2.921 -27.300 1.00 93.69 81 SER A N 1
ATOM 564 C CA . SER A 1 81 ? 21.424 -2.060 -26.159 1.00 93.69 81 SER A CA 1
ATOM 565 C C . SER A 1 81 ? 20.171 -1.646 -25.385 1.00 93.69 81 SER A C 1
ATOM 567 O O . SER A 1 81 ? 19.070 -1.624 -25.933 1.00 93.69 81 SER A O 1
ATOM 569 N N . VAL A 1 82 ? 20.335 -1.318 -24.097 1.00 95.50 82 VAL A N 1
ATOM 570 C CA . VAL A 1 82 ? 19.236 -0.878 -23.221 1.00 95.50 82 VAL A CA 1
ATOM 571 C C . VAL A 1 82 ? 19.606 0.416 -22.497 1.00 95.50 82 VAL A C 1
ATOM 573 O O . VAL A 1 82 ? 20.487 0.437 -21.629 1.00 95.50 82 VAL A O 1
ATOM 576 N N . GLY A 1 83 ? 18.894 1.491 -22.829 1.00 94.75 83 GLY A N 1
ATOM 577 C CA . GLY A 1 83 ? 18.941 2.788 -22.160 1.00 94.75 83 GLY A CA 1
ATOM 578 C C . GLY A 1 83 ? 17.703 3.033 -21.297 1.00 94.75 83 GLY A C 1
ATOM 579 O O . GLY A 1 83 ? 16.606 2.575 -21.617 1.00 94.75 83 GLY A O 1
ATOM 580 N N . ILE A 1 84 ? 17.875 3.775 -20.201 1.00 94.88 84 ILE A N 1
ATOM 581 C CA . ILE A 1 84 ? 16.766 4.195 -19.339 1.00 94.88 84 ILE A CA 1
ATOM 582 C C . ILE A 1 84 ? 16.810 5.710 -19.189 1.00 94.88 84 ILE A C 1
ATOM 584 O O . ILE A 1 84 ? 17.790 6.248 -18.666 1.00 94.88 84 ILE A O 1
ATOM 588 N N . ASP A 1 85 ? 15.730 6.356 -19.614 1.00 93.62 85 ASP A N 1
ATOM 589 C CA . ASP A 1 85 ? 15.490 7.780 -19.425 1.00 93.62 85 ASP A CA 1
ATOM 590 C C . ASP A 1 85 ? 14.715 7.961 -18.119 1.00 93.62 85 ASP A C 1
ATOM 592 O O . ASP A 1 85 ? 13.600 7.458 -17.960 1.00 93.62 85 ASP A O 1
ATOM 596 N N . TRP A 1 86 ? 15.328 8.658 -17.168 1.00 92.06 86 TRP A N 1
ATOM 597 C CA . TRP A 1 86 ? 14.765 8.840 -15.837 1.00 92.06 86 TRP A CA 1
ATOM 598 C C . TRP A 1 86 ? 13.948 10.119 -15.768 1.00 92.06 86 TRP A C 1
ATOM 600 O O . TRP A 1 86 ? 14.388 11.173 -16.223 1.00 92.06 86 TRP A O 1
ATOM 610 N N . GLY A 1 87 ? 12.780 10.019 -15.152 1.00 90.19 87 GLY A N 1
ATOM 611 C CA . GLY A 1 87 ? 11.969 11.157 -14.759 1.00 90.19 87 GLY A CA 1
ATOM 612 C C . GLY A 1 87 ? 11.511 11.026 -13.315 1.00 90.19 87 GLY A C 1
ATOM 613 O O . GLY A 1 87 ? 11.842 10.074 -12.602 1.00 90.19 87 GLY A O 1
ATOM 614 N N . GLU A 1 88 ? 10.679 11.969 -12.911 1.00 90.19 88 GLU A N 1
ATOM 615 C CA . GLU A 1 88 ? 9.958 11.918 -11.649 1.00 90.19 88 GLU A CA 1
ATOM 616 C C . GLU A 1 88 ? 8.464 11.895 -11.924 1.00 90.19 88 GLU A C 1
ATOM 618 O O . GLU A 1 88 ? 7.995 12.399 -12.948 1.00 90.19 88 GLU A O 1
ATOM 623 N N . LEU A 1 89 ? 7.720 11.259 -11.027 1.00 89.88 89 LEU A N 1
ATOM 624 C CA . LEU A 1 89 ? 6.271 11.377 -11.016 1.00 89.88 89 LEU A CA 1
ATOM 625 C C . LEU A 1 89 ? 5.879 12.777 -10.531 1.00 89.88 89 LEU A C 1
ATOM 627 O O . LEU A 1 89 ? 6.468 13.310 -9.586 1.00 89.88 89 LEU A O 1
ATOM 631 N N . THR A 1 90 ? 4.849 13.353 -11.140 1.00 91.38 90 THR A N 1
ATOM 632 C CA . THR A 1 90 ? 4.161 14.535 -10.601 1.00 91.38 90 THR A CA 1
ATOM 633 C C . THR A 1 90 ? 3.427 14.187 -9.300 1.00 91.38 90 THR A C 1
ATOM 635 O O . THR A 1 90 ? 3.253 13.015 -8.972 1.00 91.38 90 THR A O 1
ATOM 638 N N . GLN A 1 91 ? 2.979 15.186 -8.533 1.00 88.62 91 GLN A N 1
ATOM 639 C CA . GLN A 1 91 ? 2.250 14.929 -7.280 1.00 88.62 91 GLN A CA 1
ATOM 640 C C . GLN A 1 91 ? 0.974 14.100 -7.498 1.00 88.62 91 GLN A C 1
ATOM 642 O O . GLN A 1 91 ? 0.737 13.145 -6.759 1.00 88.62 91 GLN A O 1
ATOM 647 N N . ASP A 1 92 ? 0.211 14.397 -8.550 1.00 91.62 92 ASP A N 1
ATOM 648 C CA . ASP A 1 92 ? -1.014 13.660 -8.876 1.00 91.62 92 ASP A CA 1
ATOM 649 C C . ASP A 1 92 ? -0.714 12.213 -9.285 1.00 91.62 92 ASP A C 1
ATOM 651 O O . ASP A 1 92 ? -1.384 11.277 -8.845 1.00 91.62 92 ASP A O 1
ATOM 655 N N . GLU A 1 93 ? 0.348 11.996 -10.063 1.00 91.94 93 GLU A N 1
ATOM 656 C CA . GLU A 1 93 ? 0.781 10.649 -10.443 1.00 91.94 93 GLU A CA 1
ATOM 657 C C . GLU A 1 93 ? 1.316 9.854 -9.247 1.00 91.94 93 GLU A C 1
ATOM 659 O O . GLU A 1 93 ? 1.043 8.659 -9.143 1.00 91.94 93 GLU A O 1
ATOM 664 N N . LYS A 1 94 ? 2.028 10.501 -8.311 1.00 89.81 94 LYS A N 1
ATOM 665 C CA . LYS A 1 94 ? 2.431 9.866 -7.045 1.00 89.81 94 LYS A CA 1
ATOM 666 C C . LYS A 1 94 ? 1.203 9.451 -6.242 1.00 89.81 94 LYS A C 1
ATOM 668 O O . LYS A 1 94 ? 1.150 8.322 -5.762 1.00 89.81 94 LYS A O 1
ATOM 673 N N . ALA A 1 95 ? 0.203 10.325 -6.117 1.00 87.62 95 ALA A N 1
ATOM 674 C CA . ALA A 1 95 ? -1.035 10.011 -5.410 1.00 87.62 95 ALA A CA 1
ATOM 675 C C . ALA A 1 95 ? -1.778 8.828 -6.057 1.00 87.62 95 ALA A C 1
ATOM 677 O O . ALA A 1 95 ? -2.221 7.921 -5.347 1.00 87.62 95 ALA A O 1
ATOM 678 N N . ALA A 1 96 ? -1.850 8.788 -7.390 1.00 90.94 96 ALA A N 1
ATOM 679 C CA . ALA A 1 96 ? -2.459 7.689 -8.135 1.00 90.94 96 ALA A CA 1
ATOM 680 C C . ALA A 1 96 ? -1.696 6.364 -7.958 1.00 90.94 96 ALA A C 1
ATOM 682 O O . ALA A 1 96 ? -2.312 5.339 -7.658 1.00 90.94 96 ALA A O 1
ATOM 683 N N . ALA A 1 97 ? -0.363 6.382 -8.068 1.00 89.75 97 ALA A N 1
ATOM 684 C CA . ALA A 1 97 ? 0.480 5.207 -7.844 1.00 89.75 97 ALA A CA 1
ATOM 685 C C . ALA A 1 97 ? 0.313 4.662 -6.416 1.00 89.75 97 ALA A C 1
ATOM 687 O O . ALA A 1 97 ? 0.118 3.463 -6.221 1.00 89.75 97 ALA A O 1
ATOM 688 N N . MET A 1 98 ? 0.291 5.546 -5.414 1.00 88.38 98 MET A N 1
ATOM 689 C CA . MET A 1 98 ? 0.055 5.181 -4.014 1.00 88.38 98 MET A CA 1
ATOM 690 C C . MET A 1 98 ? -1.341 4.592 -3.788 1.00 88.38 98 MET A C 1
ATOM 692 O O . MET A 1 98 ? -1.486 3.615 -3.052 1.00 88.38 98 MET A O 1
ATOM 696 N N . ALA A 1 99 ? -2.377 5.167 -4.406 1.00 87.44 99 ALA A N 1
ATOM 697 C CA . ALA A 1 99 ? -3.739 4.647 -4.320 1.00 87.44 99 ALA A CA 1
ATOM 698 C C . ALA A 1 99 ? -3.835 3.236 -4.915 1.00 87.44 99 ALA A C 1
ATOM 700 O O . ALA A 1 99 ? -4.443 2.354 -4.308 1.00 87.44 99 ALA A O 1
ATOM 701 N N . LYS A 1 100 ? -3.171 3.004 -6.050 1.00 88.50 100 LYS A N 1
ATOM 702 C CA . LYS A 1 100 ? -3.145 1.705 -6.721 1.00 88.50 100 LYS A CA 1
ATOM 703 C C . LYS A 1 100 ? -2.347 0.659 -5.946 1.00 88.50 100 LYS A C 1
ATOM 705 O O . LYS A 1 100 ? -2.845 -0.433 -5.714 1.00 88.50 100 LYS A O 1
ATOM 710 N N . ALA A 1 101 ? -1.177 1.023 -5.421 1.00 86.81 101 ALA A N 1
ATOM 711 C CA . ALA A 1 101 ? -0.404 0.151 -4.537 1.00 86.81 101 ALA A CA 1
ATOM 712 C C . ALA A 1 101 ? -1.199 -0.249 -3.280 1.00 86.81 101 ALA A C 1
ATOM 714 O O . ALA A 1 101 ? -1.165 -1.402 -2.850 1.00 86.81 101 ALA A O 1
ATOM 715 N N . ARG A 1 102 ? -1.956 0.691 -2.692 1.00 85.00 102 ARG A N 1
ATOM 716 C CA . ARG A 1 102 ? -2.868 0.396 -1.574 1.00 85.00 102 ARG A CA 1
ATOM 717 C C . ARG A 1 102 ? -3.995 -0.543 -1.985 1.00 85.00 102 ARG A C 1
ATOM 719 O O . ARG A 1 102 ? -4.306 -1.442 -1.213 1.00 85.00 102 ARG A O 1
ATOM 726 N N . TRP A 1 103 ? -4.584 -0.342 -3.162 1.00 83.94 103 TRP A N 1
ATOM 727 C CA . TRP A 1 103 ? -5.620 -1.222 -3.697 1.00 83.94 103 TRP A CA 1
ATOM 728 C C . TRP A 1 103 ? -5.099 -2.649 -3.892 1.00 83.94 103 TRP A C 1
ATOM 730 O O . TRP A 1 103 ? -5.670 -3.581 -3.336 1.00 83.94 103 TRP A O 1
ATOM 740 N N . ASN A 1 104 ? -3.952 -2.812 -4.552 1.00 82.19 104 ASN A N 1
ATOM 741 C CA . ASN A 1 104 ? -3.326 -4.116 -4.782 1.00 82.19 104 ASN A CA 1
ATOM 742 C C . ASN A 1 104 ? -2.999 -4.838 -3.466 1.00 82.19 104 ASN A C 1
ATOM 744 O O . ASN A 1 104 ? -3.242 -6.038 -3.319 1.00 82.19 104 ASN A O 1
ATOM 748 N N . LYS A 1 105 ? -2.493 -4.102 -2.465 1.00 78.31 105 LYS A N 1
ATOM 749 C CA . LYS A 1 105 ? -2.280 -4.639 -1.111 1.00 78.31 105 LYS A CA 1
ATOM 750 C C . LYS A 1 105 ? -3.583 -4.975 -0.387 1.00 78.31 105 LYS A C 1
ATOM 752 O O . LYS A 1 105 ? -3.569 -5.865 0.451 1.00 78.31 105 LYS A O 1
ATOM 757 N N . ALA A 1 106 ? -4.680 -4.275 -0.669 1.00 70.81 106 ALA A N 1
ATOM 758 C CA . ALA A 1 106 ? -5.990 -4.565 -0.092 1.00 70.81 106 ALA A CA 1
ATOM 759 C C . ALA A 1 106 ? -6.647 -5.797 -0.736 1.00 70.81 106 ALA A C 1
ATOM 761 O O . ALA A 1 106 ? -7.232 -6.593 -0.011 1.00 70.81 106 ALA A O 1
ATOM 762 N N . GLU A 1 107 ? -6.509 -6.002 -2.051 1.00 70.06 107 GLU A N 1
ATOM 763 C CA . GLU A 1 107 ? -6.976 -7.223 -2.735 1.00 70.06 107 GLU A CA 1
ATOM 764 C C . GLU A 1 107 ? -6.220 -8.476 -2.285 1.00 70.06 107 GLU A C 1
ATOM 766 O O . GLU A 1 107 ? -6.793 -9.558 -2.202 1.00 70.06 107 GLU A O 1
ATOM 771 N N . SER A 1 108 ? -4.936 -8.326 -1.961 1.00 64.38 108 SER A N 1
ATOM 772 C CA . SER A 1 108 ? -4.093 -9.401 -1.426 1.00 64.38 108 SER A CA 1
ATOM 773 C C . SER A 1 108 ? -4.040 -9.432 0.106 1.00 64.38 108 SER A C 1
ATOM 775 O O . SER A 1 108 ? -3.321 -10.254 0.683 1.00 64.38 108 SER A O 1
ATOM 777 N N . ALA A 1 109 ? -4.788 -8.554 0.785 1.00 59.19 109 ALA A N 1
ATOM 778 C CA . ALA A 1 109 ? -4.848 -8.561 2.235 1.00 59.19 109 ALA A CA 1
ATOM 779 C C . ALA A 1 109 ? -5.516 -9.862 2.699 1.00 59.19 109 ALA A C 1
ATOM 781 O O . ALA A 1 109 ? -6.503 -10.294 2.097 1.00 59.19 109 ALA A O 1
ATOM 782 N N . PRO A 1 110 ? -5.031 -10.481 3.791 1.00 60.91 110 PRO A N 1
ATOM 783 C CA . PRO A 1 110 ? -5.769 -11.555 4.433 1.00 60.91 110 PRO A CA 1
ATOM 784 C C . PRO A 1 110 ? -7.195 -11.073 4.671 1.00 60.91 110 PRO A C 1
ATOM 786 O O . PRO A 1 110 ? -7.377 -9.947 5.129 1.00 60.91 110 PRO A O 1
ATOM 789 N N . GLU A 1 111 ? -8.194 -11.898 4.371 1.00 63.41 111 GLU A N 1
ATOM 790 C CA . GLU A 1 111 ? -9.588 -11.529 4.596 1.00 63.41 111 GLU A CA 1
ATOM 791 C C . GLU A 1 111 ? -9.751 -11.096 6.061 1.00 63.41 111 GLU A C 1
ATOM 793 O O . GLU A 1 111 ? -9.623 -11.909 6.980 1.00 63.41 111 GLU A O 1
ATOM 798 N N . THR A 1 112 ? -9.967 -9.803 6.310 1.00 69.62 112 THR A N 1
ATOM 799 C CA . THR A 1 112 ? -10.198 -9.273 7.658 1.00 69.62 112 THR A CA 1
ATOM 800 C C . THR A 1 112 ? -11.658 -8.870 7.797 1.00 69.62 112 THR A C 1
ATOM 802 O O . THR A 1 112 ? -12.324 -8.557 6.817 1.00 69.62 112 THR A O 1
ATOM 805 N N . GLN A 1 113 ? -12.165 -8.835 9.029 1.00 70.12 113 GLN A N 1
ATOM 806 C CA . GLN A 1 113 ? -13.500 -8.285 9.291 1.00 70.12 113 GLN A CA 1
ATOM 807 C C . GLN A 1 113 ? -13.538 -6.746 9.191 1.00 70.12 113 GLN A C 1
ATOM 809 O O . GLN A 1 113 ? -14.583 -6.149 9.436 1.00 70.12 113 GLN A O 1
ATOM 814 N N . ILE A 1 114 ? -12.411 -6.092 8.886 1.00 80.44 114 ILE A N 1
ATOM 815 C CA . ILE A 1 114 ? -12.291 -4.637 8.795 1.00 80.44 114 ILE A CA 1
ATOM 816 C C . ILE A 1 114 ? -12.307 -4.249 7.308 1.00 80.44 114 ILE A C 1
ATOM 818 O O . ILE A 1 114 ? -11.381 -4.609 6.577 1.00 80.44 114 ILE A O 1
ATOM 822 N N . PRO A 1 115 ? -13.325 -3.508 6.836 1.00 78.00 115 PRO A N 1
ATOM 823 C CA . PRO A 1 115 ? -13.380 -3.060 5.449 1.00 78.00 115 PRO A CA 1
ATOM 824 C C . PRO A 1 115 ? -12.174 -2.175 5.085 1.00 78.00 115 PRO A C 1
ATOM 826 O O . PRO A 1 115 ? -11.786 -1.337 5.901 1.00 78.00 115 PRO A O 1
ATOM 829 N N . PRO A 1 116 ? -11.640 -2.235 3.849 1.00 73.12 116 PRO A N 1
ATOM 830 C CA . PRO A 1 116 ? -10.569 -1.334 3.396 1.00 73.12 116 PRO A CA 1
ATOM 831 C C . PRO A 1 116 ? -10.928 0.160 3.479 1.00 73.12 116 PRO A C 1
ATOM 833 O O . PRO A 1 116 ? -10.056 1.024 3.525 1.00 73.12 116 PRO A O 1
ATOM 836 N N . THR A 1 117 ? -12.224 0.477 3.499 1.00 80.25 117 THR A N 1
ATOM 837 C CA . THR A 1 117 ? -12.763 1.836 3.633 1.00 80.25 117 THR A CA 1
ATOM 838 C C . THR A 1 117 ? -12.855 2.322 5.081 1.00 80.25 117 THR A C 1
ATOM 840 O O . THR A 1 117 ? -13.162 3.500 5.302 1.00 80.25 117 THR A O 1
ATOM 843 N N . ALA A 1 118 ? -12.587 1.454 6.066 1.00 87.19 118 ALA A N 1
ATOM 844 C CA . ALA A 1 118 ? -12.626 1.801 7.478 1.00 87.19 118 ALA A CA 1
ATOM 845 C C . ALA A 1 118 ? -11.656 2.950 7.781 1.00 87.19 118 ALA A C 1
ATOM 847 O O . ALA A 1 118 ? -10.485 2.942 7.397 1.00 87.19 118 ALA A O 1
ATOM 848 N N . LYS A 1 119 ? -12.154 3.971 8.479 1.00 90.94 119 LYS A N 1
ATOM 849 C CA . LYS A 1 119 ? -11.340 5.115 8.893 1.00 90.94 119 LYS A CA 1
ATOM 850 C C . LYS A 1 119 ? -10.586 4.758 10.169 1.00 90.94 119 LYS A C 1
ATOM 852 O O . LYS A 1 119 ? -11.191 4.317 11.140 1.00 90.94 119 LYS A O 1
ATOM 857 N N . VAL A 1 120 ? -9.274 4.983 10.167 1.00 92.56 120 VAL A N 1
ATOM 858 C CA . VAL A 1 120 ? -8.401 4.722 11.317 1.00 92.56 120 VAL A CA 1
ATOM 859 C C . VAL A 1 120 ? -8.065 6.043 12.000 1.00 92.56 120 VAL A C 1
ATOM 861 O O . VAL A 1 120 ? -7.531 6.951 11.364 1.00 92.56 120 VAL A O 1
ATOM 864 N N . ILE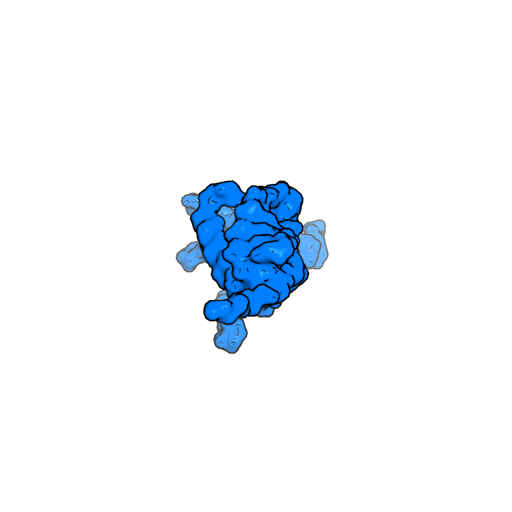 A 1 121 ? -8.368 6.141 13.294 1.00 94.19 121 ILE A N 1
ATOM 865 C CA . ILE A 1 121 ? -8.006 7.282 14.142 1.00 94.19 121 ILE A CA 1
ATOM 866 C C . ILE A 1 121 ? -6.965 6.794 15.146 1.00 94.19 121 ILE A C 1
ATOM 868 O O . ILE A 1 121 ? -7.262 5.957 15.996 1.00 94.19 121 ILE A O 1
ATOM 872 N N . MET A 1 122 ? -5.740 7.311 15.048 1.00 94.19 122 MET A N 1
ATOM 873 C CA . MET A 1 122 ? -4.671 7.006 15.997 1.00 94.19 122 MET A CA 1
ATOM 874 C C . MET A 1 122 ? -4.614 8.082 17.081 1.00 94.19 122 MET A C 1
ATOM 876 O O . MET A 1 122 ? -4.518 9.270 16.780 1.00 94.19 122 MET A O 1
ATOM 880 N N . ILE A 1 123 ? -4.634 7.657 18.344 1.00 92.25 123 ILE A N 1
ATOM 881 C CA . ILE A 1 123 ? -4.495 8.534 19.510 1.00 92.25 123 ILE A CA 1
ATOM 882 C C . ILE A 1 123 ? -3.257 8.069 20.278 1.00 92.25 123 ILE A C 1
ATOM 884 O O . ILE A 1 123 ? -3.242 6.979 20.847 1.00 92.25 123 ILE A O 1
ATOM 888 N N . ALA A 1 124 ? -2.205 8.888 20.273 1.00 91.19 124 ALA A N 1
ATOM 889 C CA . ALA A 1 124 ? -0.893 8.556 20.826 1.00 91.19 124 ALA A CA 1
ATOM 890 C C . ALA A 1 124 ? -0.395 9.637 21.803 1.00 91.19 124 ALA A C 1
ATOM 892 O O . ALA A 1 124 ? -0.760 10.805 21.692 1.00 91.19 124 ALA A O 1
ATOM 893 N N . SER A 1 125 ? 0.448 9.249 22.766 1.00 85.19 125 SER A N 1
ATOM 894 C CA . SER A 1 125 ? 1.166 10.163 23.666 1.00 85.19 125 SER A CA 1
ATOM 895 C C . SER A 1 125 ? 2.474 9.529 24.130 1.00 85.19 125 SER A C 1
ATOM 897 O O . SER A 1 125 ? 2.497 8.340 24.436 1.00 85.19 125 SER A O 1
ATOM 899 N N . GLY A 1 126 ? 3.535 10.333 24.245 1.00 78.25 126 GLY A N 1
ATOM 900 C CA . GLY A 1 126 ? 4.824 9.912 24.809 1.00 78.25 126 GLY A CA 1
ATOM 901 C C . GLY A 1 126 ? 4.911 9.982 26.339 1.00 78.25 126 GLY A C 1
ATOM 902 O O . GLY A 1 126 ? 5.964 9.700 26.900 1.00 78.25 126 GLY A O 1
ATOM 903 N N . LYS A 1 127 ? 3.839 10.394 27.029 1.00 80.19 127 LYS A N 1
ATOM 904 C CA . LYS A 1 127 ? 3.790 10.525 28.495 1.00 80.19 127 LYS A CA 1
ATOM 905 C C . LYS A 1 127 ? 2.576 9.798 29.075 1.00 80.19 127 LYS A C 1
ATOM 907 O O . LYS A 1 127 ? 1.485 9.839 28.497 1.00 80.19 127 LYS A O 1
ATOM 912 N N . GLY A 1 128 ? 2.757 9.173 30.239 1.00 79.00 128 GLY A N 1
ATOM 913 C CA . GLY A 1 128 ? 1.670 8.575 31.019 1.00 79.00 128 GLY A CA 1
ATOM 914 C C . GLY A 1 128 ? 0.734 9.635 31.610 1.00 79.00 128 GLY A C 1
ATOM 915 O O . GLY A 1 128 ? 1.158 10.749 31.900 1.00 79.00 128 GLY A O 1
ATOM 916 N N . GLY A 1 129 ? -0.549 9.302 31.772 1.00 80.75 129 GLY A N 1
ATOM 917 C CA . GLY A 1 129 ? -1.512 10.149 32.494 1.00 80.75 129 GLY A CA 1
ATOM 918 C C . GLY A 1 129 ? -2.105 11.338 31.725 1.00 80.75 129 GLY A C 1
ATOM 919 O O . GLY A 1 129 ? -2.930 12.051 32.277 1.00 80.75 129 GLY A O 1
ATOM 920 N N . VAL A 1 130 ? -1.775 11.540 30.446 1.00 87.88 130 VAL A N 1
ATOM 921 C CA . VAL A 1 130 ? -2.289 12.684 29.656 1.00 87.88 130 VAL A CA 1
ATOM 922 C C . VAL A 1 130 ? -3.739 12.532 29.161 1.00 87.88 130 VAL A C 1
ATOM 924 O O . VAL A 1 130 ? -4.210 13.334 28.363 1.00 87.88 130 VAL A O 1
ATOM 927 N N . GLY A 1 131 ? -4.436 11.463 29.555 1.00 89.81 131 GLY A N 1
ATOM 928 C CA . GLY A 1 131 ? -5.812 11.202 29.118 1.00 89.81 131 GLY A CA 1
ATOM 929 C C . GLY A 1 131 ? -5.959 10.510 27.757 1.00 89.81 131 GLY A C 1
ATOM 930 O O . GLY A 1 131 ? -7.060 10.493 27.220 1.00 89.81 131 GLY A O 1
ATOM 931 N N . LYS A 1 132 ? -4.894 9.895 27.213 1.00 92.81 132 LYS A N 1
ATOM 932 C CA . LYS A 1 132 ? -4.918 9.142 25.938 1.00 92.81 132 LYS A CA 1
ATOM 933 C C . LYS A 1 132 ? -6.105 8.170 25.862 1.00 92.81 132 LYS A C 1
ATOM 935 O O . LYS A 1 132 ? -6.942 8.290 24.978 1.00 92.81 132 LYS A O 1
ATOM 940 N N . SER A 1 133 ? -6.219 7.272 26.842 1.00 91.94 133 SER A N 1
ATOM 941 C CA . SER A 1 133 ? -7.294 6.275 26.902 1.00 91.94 133 SER A CA 1
ATOM 942 C C . SER A 1 133 ? -8.665 6.915 27.116 1.00 91.94 133 SER A C 1
ATOM 944 O O . SER A 1 133 ? -9.628 6.491 26.487 1.00 91.94 133 SER A O 1
ATOM 946 N N . SER A 1 134 ? -8.751 7.982 27.920 1.00 93.06 134 SER A N 1
ATOM 947 C CA . SER A 1 134 ? -9.991 8.742 28.127 1.00 93.06 134 SER A CA 1
ATOM 948 C C . SER A 1 134 ? -10.519 9.343 26.829 1.00 93.06 134 SER A C 1
ATOM 950 O O . SER A 1 134 ? -11.709 9.229 26.545 1.00 93.06 134 SER A O 1
ATOM 952 N N . ILE A 1 135 ? -9.648 9.946 26.019 1.00 94.19 135 ILE A N 1
ATOM 953 C CA . ILE A 1 135 ? -10.030 10.478 24.709 1.00 94.19 135 ILE A CA 1
ATOM 954 C C . ILE A 1 135 ? -10.432 9.324 23.787 1.00 94.19 135 ILE A C 1
ATOM 956 O O . ILE A 1 135 ? -11.499 9.393 23.183 1.00 94.19 135 ILE A O 1
ATOM 960 N N . SER A 1 136 ? -9.649 8.239 23.737 1.00 94.62 136 SER A N 1
ATOM 961 C CA . SER A 1 136 ? -9.954 7.075 22.894 1.00 94.62 136 SER A CA 1
ATOM 962 C C . SER A 1 136 ? -11.341 6.497 23.158 1.00 94.62 136 SER A C 1
ATOM 964 O O . SER A 1 136 ? -12.112 6.317 22.216 1.00 94.62 136 SER A O 1
ATOM 966 N N . VAL A 1 137 ? -11.699 6.254 24.423 1.00 94.56 137 VAL A N 1
ATOM 967 C CA . VAL A 1 137 ? -13.005 5.661 24.749 1.00 94.56 137 VAL A CA 1
ATOM 968 C C . VAL A 1 137 ? -14.166 6.617 24.497 1.00 94.56 137 VAL A C 1
ATOM 970 O O . VAL A 1 137 ? -15.211 6.174 24.034 1.00 94.56 137 VAL A O 1
ATOM 973 N N . ASN A 1 138 ? -13.994 7.922 24.740 1.00 94.81 138 ASN A N 1
ATOM 974 C CA . ASN A 1 138 ? -15.056 8.904 24.504 1.00 94.81 138 ASN A CA 1
ATOM 975 C C . ASN A 1 138 ? -15.286 9.148 23.011 1.00 94.81 138 ASN A C 1
ATOM 977 O O . ASN A 1 138 ? -16.433 9.216 22.575 1.00 94.81 138 ASN A O 1
ATOM 981 N N . VAL A 1 139 ? -14.216 9.227 22.214 1.00 95.44 139 VAL A N 1
ATOM 982 C CA . VAL A 1 139 ? -14.324 9.313 20.751 1.00 95.44 139 VAL A CA 1
ATOM 983 C C . VAL A 1 139 ? -15.015 8.065 20.209 1.00 95.44 139 VAL A C 1
ATOM 985 O O . VAL A 1 139 ? -15.957 8.183 19.426 1.00 95.44 139 VAL A O 1
ATOM 988 N N . ALA A 1 140 ? -14.608 6.878 20.666 1.00 95.25 140 ALA A N 1
ATOM 989 C CA . ALA A 1 140 ? -15.222 5.632 20.234 1.00 95.25 140 ALA A CA 1
ATOM 990 C C . ALA A 1 140 ? -16.708 5.553 20.610 1.00 95.25 140 ALA A C 1
ATOM 992 O O . ALA A 1 140 ? -17.543 5.277 19.749 1.00 95.25 140 ALA A O 1
ATOM 993 N N . ALA A 1 141 ? -17.052 5.850 21.865 1.00 93.19 141 ALA A N 1
ATOM 994 C CA . ALA A 1 141 ? -18.433 5.850 22.338 1.00 93.19 141 ALA A CA 1
ATOM 995 C C . ALA A 1 141 ? -19.293 6.892 21.608 1.00 93.19 141 ALA A C 1
ATOM 997 O O . ALA A 1 141 ? -20.427 6.594 21.242 1.00 93.19 141 ALA A O 1
ATOM 998 N N . GLY A 1 142 ? -18.757 8.086 21.338 1.00 94.38 142 GLY A N 1
ATOM 999 C CA . GLY A 1 142 ? -19.459 9.136 20.598 1.00 94.38 142 GLY A CA 1
ATOM 1000 C C . GLY A 1 142 ? -19.721 8.770 19.136 1.00 94.38 142 GLY A C 1
ATOM 1001 O O . GLY A 1 142 ? -20.802 9.043 18.617 1.00 94.38 142 GLY A O 1
ATOM 1002 N N . LEU A 1 143 ? -18.766 8.116 18.469 1.00 94.88 143 LEU A N 1
ATOM 1003 C CA . LEU A 1 143 ? -18.968 7.582 17.120 1.00 94.88 143 LEU A CA 1
ATOM 1004 C C . LEU A 1 143 ? -19.985 6.434 17.127 1.00 94.88 143 LEU A C 1
ATOM 1006 O O . LEU A 1 143 ? -20.903 6.431 16.312 1.00 94.88 143 LEU A O 1
ATOM 1010 N N . ALA A 1 144 ? -19.888 5.509 18.081 1.00 94.12 144 ALA A N 1
ATOM 1011 C CA . ALA A 1 144 ? -20.856 4.426 18.213 1.00 94.12 144 ALA A CA 1
ATOM 1012 C C . ALA A 1 144 ? -22.274 4.961 18.480 1.00 94.12 144 ALA A C 1
ATOM 1014 O O . ALA A 1 144 ? -23.215 4.534 17.824 1.00 94.12 144 ALA A O 1
ATOM 1015 N N . ALA A 1 145 ? -22.434 5.966 19.347 1.00 93.38 145 ALA A N 1
ATOM 1016 C CA . ALA A 1 145 ? -23.725 6.610 19.609 1.00 93.38 145 ALA A CA 1
ATOM 1017 C C . ALA A 1 145 ? -24.369 7.221 18.350 1.00 93.38 145 ALA A C 1
ATOM 1019 O O . ALA A 1 145 ? -25.592 7.323 18.275 1.00 93.38 145 ALA A O 1
ATOM 1020 N N 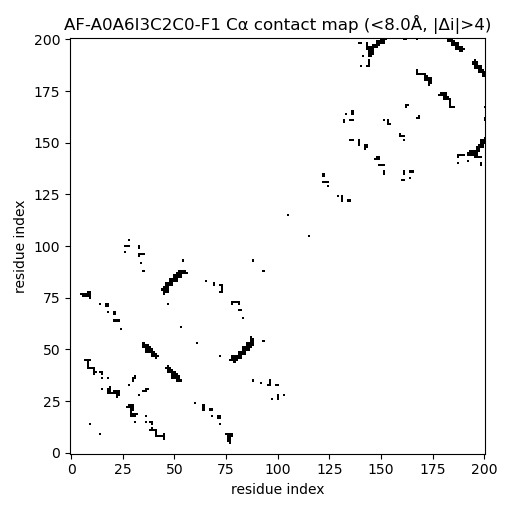. ARG A 1 146 ? -23.562 7.588 17.345 1.00 93.44 146 ARG A N 1
ATOM 1021 C CA . ARG A 1 146 ? -24.010 8.128 16.052 1.00 93.44 146 ARG A CA 1
ATOM 1022 C C . ARG A 1 146 ? -24.361 7.059 15.008 1.00 93.44 146 ARG A C 1
ATOM 1024 O O . ARG A 1 146 ? -24.598 7.426 13.861 1.00 93.44 146 ARG A O 1
ATOM 1031 N N . GLY A 1 147 ? -24.394 5.772 15.357 1.00 92.38 147 GLY A N 1
ATOM 1032 C CA . GLY A 1 147 ? -24.752 4.702 14.415 1.00 92.38 147 GLY A CA 1
ATOM 1033 C C . GLY A 1 147 ? -23.578 3.933 13.824 1.00 92.38 147 GLY A C 1
ATOM 1034 O O . GLY A 1 147 ? -23.796 3.008 13.046 1.00 92.38 147 GLY A O 1
ATOM 1035 N N . TYR A 1 148 ? -22.334 4.284 14.156 1.00 93.12 148 TYR A N 1
ATOM 1036 C CA . TYR A 1 148 ? -21.173 3.615 13.574 1.00 93.12 148 TYR A CA 1
ATOM 1037 C C . TYR A 1 148 ? -20.833 2.313 14.311 1.00 93.12 148 TYR A C 1
ATOM 1039 O O . TYR A 1 148 ? -20.959 2.205 15.532 1.00 93.12 148 TYR A O 1
ATOM 1047 N N . THR A 1 149 ? -20.328 1.326 13.569 1.00 92.44 149 THR A N 1
ATOM 1048 C CA . THR A 1 149 ? -19.568 0.215 14.154 1.00 92.44 149 THR A CA 1
ATOM 1049 C C . THR A 1 149 ? -18.135 0.678 14.373 1.00 92.44 149 THR A C 1
ATOM 1051 O O . THR A 1 149 ? -17.458 1.071 13.422 1.00 92.44 149 THR A O 1
ATOM 1054 N N . VAL A 1 150 ? -17.669 0.643 15.619 1.00 94.75 150 VAL A N 1
ATOM 1055 C CA . VAL A 1 150 ? -16.361 1.185 15.995 1.00 94.75 150 VAL A CA 1
ATOM 1056 C C . VAL A 1 150 ? -15.514 0.098 16.645 1.00 94.75 150 VAL A C 1
ATOM 1058 O O . VAL A 1 150 ? -15.904 -0.480 17.658 1.00 94.75 150 VAL A O 1
ATOM 1061 N N . GLY A 1 151 ? -14.345 -0.163 16.059 1.00 93.56 151 GLY A N 1
ATOM 1062 C CA . GLY A 1 151 ? -13.297 -0.978 16.669 1.00 93.56 151 GLY A CA 1
ATOM 1063 C C . GLY A 1 151 ? -12.398 -0.126 17.567 1.00 93.56 151 GLY A C 1
ATOM 1064 O O . GLY A 1 151 ? -11.984 0.957 17.151 1.00 93.56 151 GLY A O 1
ATOM 1065 N N . VAL A 1 152 ? -12.077 -0.597 18.771 1.00 93.56 152 VAL A N 1
ATOM 1066 C CA . VAL A 1 152 ? -11.177 0.090 19.706 1.00 93.56 152 VAL A CA 1
ATOM 1067 C C . VAL A 1 152 ? -10.054 -0.851 20.112 1.00 93.56 152 VAL A C 1
ATOM 1069 O O . VAL A 1 152 ? -10.277 -1.787 20.862 1.00 93.56 152 VAL A O 1
ATOM 1072 N N . LEU A 1 153 ? -8.836 -0.574 19.653 1.00 90.81 153 LEU A N 1
ATOM 1073 C CA . LEU A 1 153 ? -7.653 -1.360 19.994 1.00 90.81 153 LEU A CA 1
ATOM 1074 C C . LEU A 1 153 ? -6.780 -0.596 20.993 1.00 90.81 153 LEU A C 1
ATOM 1076 O O . LEU A 1 153 ? -6.323 0.510 20.698 1.00 90.81 153 LEU A O 1
ATOM 1080 N N . ASP A 1 154 ? -6.520 -1.196 22.153 1.00 89.06 154 ASP A N 1
ATOM 1081 C CA . ASP A 1 154 ? -5.553 -0.681 23.124 1.00 89.06 154 ASP A CA 1
ATOM 1082 C C . ASP A 1 154 ? -4.183 -1.322 22.876 1.00 89.06 154 ASP A C 1
ATOM 1084 O O . ASP A 1 154 ? -4.004 -2.524 23.060 1.00 89.06 154 ASP A O 1
ATOM 1088 N N . ALA A 1 155 ? -3.222 -0.520 22.419 1.00 85.56 155 ALA A N 1
ATOM 1089 C CA . ALA A 1 155 ? -1.869 -0.983 22.118 1.00 85.56 155 ALA A CA 1
ATOM 1090 C C . ALA A 1 155 ? -0.924 -0.943 23.339 1.00 85.56 155 ALA A C 1
ATOM 1092 O O . ALA A 1 155 ? 0.258 -1.261 23.201 1.00 85.56 155 ALA A O 1
ATOM 1093 N N . ASP A 1 156 ? -1.407 -0.557 24.530 1.00 83.44 156 ASP A N 1
ATOM 1094 C CA . ASP A 1 156 ? -0.602 -0.567 25.758 1.00 83.44 156 ASP A CA 1
ATOM 1095 C C . ASP A 1 156 ? -0.483 -1.997 26.339 1.00 83.44 156 ASP A C 1
ATOM 1097 O O . ASP A 1 156 ? -1.386 -2.498 27.006 1.00 83.44 156 ASP A O 1
ATOM 1101 N N . ILE A 1 157 ? 0.677 -2.643 26.150 1.00 72.44 157 ILE A N 1
ATOM 1102 C CA . ILE A 1 157 ? 0.949 -4.043 26.560 1.00 72.44 157 ILE A CA 1
ATOM 1103 C C . ILE A 1 157 ? 0.775 -4.269 28.073 1.00 72.44 157 ILE A C 1
ATOM 1105 O O . ILE A 1 157 ? 0.184 -5.259 28.498 1.00 72.44 157 ILE A O 1
ATOM 1109 N N . TRP A 1 158 ? 1.295 -3.356 28.898 1.00 69.94 158 TRP A N 1
ATOM 1110 C CA . TRP A 1 158 ? 1.362 -3.527 30.358 1.00 69.94 158 TRP A CA 1
ATOM 1111 C C . TRP A 1 158 ? 0.247 -2.804 31.118 1.00 69.94 158 TRP A C 1
ATOM 1113 O O . TRP A 1 158 ? 0.041 -3.052 32.303 1.00 69.94 158 TRP A O 1
ATOM 1123 N N . GLY A 1 159 ? -0.453 -1.885 30.451 1.00 72.94 159 GLY A N 1
ATOM 1124 C CA . GLY A 1 159 ? -1.289 -0.873 31.098 1.00 72.94 159 GLY A CA 1
ATOM 1125 C C . GLY A 1 159 ? -2.627 -0.630 30.414 1.00 72.94 159 GLY A C 1
ATOM 1126 O O . GLY A 1 159 ? -3.219 0.427 30.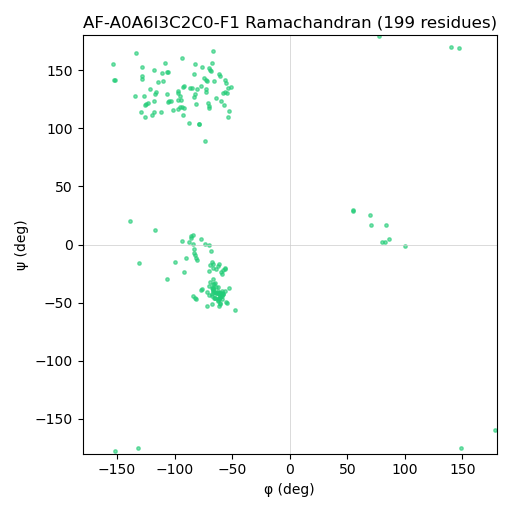639 1.00 72.94 159 GLY A O 1
ATOM 1127 N N . TYR A 1 160 ? -3.106 -1.572 29.595 1.00 80.94 160 TYR A N 1
ATOM 1128 C CA . TYR A 1 160 ? -4.379 -1.420 28.899 1.00 80.94 160 TYR A CA 1
ATOM 1129 C C . TYR A 1 160 ? -5.503 -1.087 29.889 1.00 80.94 160 TYR A C 1
ATOM 1131 O O . TYR A 1 160 ? -5.616 -1.660 30.980 1.00 80.94 160 TYR A O 1
ATOM 1139 N N . SER A 1 161 ? -6.327 -0.113 29.532 1.00 86.38 161 SER A N 1
ATOM 1140 C CA . SER A 1 161 ? -7.421 0.384 30.380 1.00 86.38 161 SER A CA 1
ATOM 1141 C C . SER A 1 161 ? -8.740 0.474 29.629 1.00 86.38 161 SER A C 1
ATOM 1143 O O . SER A 1 161 ? -9.791 0.495 30.269 1.00 86.38 161 SER A O 1
ATOM 1145 N N . VAL A 1 162 ? -8.705 0.433 28.294 1.00 90.06 162 VAL A N 1
ATOM 1146 C CA . VAL A 1 162 ? -9.882 0.586 27.433 1.00 90.06 162 VAL A CA 1
ATOM 1147 C C . VAL A 1 162 ? -11.012 -0.399 27.771 1.00 90.06 162 VAL A C 1
ATOM 1149 O O . VAL A 1 162 ? -12.116 0.093 28.006 1.00 90.06 162 VAL A O 1
ATOM 1152 N N . PRO A 1 163 ? -10.802 -1.732 27.893 1.00 88.06 163 PRO A N 1
ATOM 1153 C CA . PRO A 1 163 ? -11.896 -2.652 28.225 1.00 88.06 163 PRO A CA 1
ATOM 1154 C C . PRO A 1 163 ? -12.580 -2.293 29.548 1.00 88.06 163 PRO A C 1
ATOM 1156 O O . PRO A 1 163 ? -13.806 -2.236 29.621 1.00 88.06 163 PRO A O 1
ATOM 1159 N N . ARG A 1 164 ? -11.789 -1.942 30.575 1.00 87.75 164 ARG A N 1
ATOM 1160 C CA . ARG A 1 164 ? -12.309 -1.528 31.889 1.00 87.75 164 ARG A CA 1
ATOM 1161 C C . ARG A 1 164 ? -13.098 -0.224 31.798 1.00 87.75 164 ARG A C 1
ATOM 1163 O O . ARG A 1 164 ? -14.189 -0.137 32.349 1.00 87.75 164 ARG A O 1
ATOM 1170 N N . MET A 1 165 ? -12.572 0.775 31.092 1.00 90.81 165 MET A N 1
ATOM 1171 C CA . MET A 1 165 ? -13.223 2.082 30.927 1.00 90.81 165 MET A CA 1
ATOM 1172 C C . MET A 1 165 ? -14.523 1.990 30.127 1.00 90.81 165 MET A C 1
ATOM 1174 O O . MET A 1 165 ? -15.478 2.705 30.415 1.00 90.81 165 MET A O 1
ATOM 1178 N N . LEU A 1 166 ? -14.577 1.083 29.151 1.00 89.50 166 LEU A N 1
ATOM 1179 C CA . LEU A 1 166 ? -15.780 0.784 28.382 1.00 89.50 166 LEU A CA 1
ATOM 1180 C C . LEU A 1 166 ? -16.692 -0.228 29.081 1.00 89.50 166 LEU A C 1
ATOM 1182 O O . LEU A 1 166 ? -17.662 -0.666 28.471 1.00 89.50 166 LEU A O 1
ATOM 1186 N N . GLY A 1 167 ? -16.417 -0.607 30.334 1.00 87.12 167 GLY A N 1
ATOM 1187 C CA . GLY A 1 167 ? -17.214 -1.560 31.110 1.00 87.12 167 GLY A CA 1
ATOM 1188 C C . GLY A 1 167 ? -17.410 -2.909 30.416 1.00 87.12 167 GLY A C 1
ATOM 1189 O O . GLY A 1 167 ? -18.447 -3.539 30.601 1.00 87.12 167 GLY A O 1
ATOM 1190 N N . VAL A 1 168 ? -16.457 -3.310 29.576 1.00 86.50 168 VAL A N 1
ATOM 1191 C CA . VAL A 1 168 ? -16.488 -4.577 28.853 1.00 86.50 168 VAL A CA 1
ATOM 1192 C C . VAL A 1 168 ? -15.702 -5.598 29.659 1.00 86.50 168 VAL A C 1
ATOM 1194 O O . VAL A 1 168 ? -14.541 -5.382 30.012 1.00 86.50 168 VAL A O 1
ATOM 1197 N N . THR A 1 169 ? -16.353 -6.709 29.977 1.00 80.06 169 THR A N 1
ATOM 1198 C CA . THR A 1 169 ? -15.764 -7.821 30.718 1.00 80.06 169 THR A CA 1
ATOM 1199 C C . THR A 1 169 ? -15.620 -9.025 29.799 1.00 80.06 169 THR A C 1
ATOM 1201 O O . THR A 1 169 ? -16.401 -9.224 28.873 1.00 80.06 169 THR A O 1
ATOM 1204 N N . GLY A 1 170 ? -14.584 -9.822 30.031 1.00 77.50 170 GLY A N 1
ATOM 1205 C CA . GLY A 1 170 ? -14.274 -10.977 29.199 1.00 77.50 170 GLY A CA 1
ATOM 1206 C C . GLY A 1 170 ? -12.778 -11.118 28.982 1.00 77.50 170 GLY A C 1
ATOM 1207 O O . GLY A 1 170 ? -11.986 -10.246 29.342 1.00 77.50 170 GLY A O 1
ATOM 1208 N N . ARG A 1 171 ? -12.386 -12.251 28.407 1.00 72.69 171 ARG A N 1
ATOM 1209 C CA . ARG A 1 171 ? -11.000 -12.516 28.036 1.00 72.69 171 ARG A CA 1
ATOM 1210 C C . ARG A 1 171 ? -10.893 -12.364 26.528 1.00 72.69 171 ARG A C 1
ATOM 1212 O O . ARG A 1 171 ? -11.613 -13.044 25.804 1.00 72.69 171 ARG A O 1
ATOM 1219 N N . LEU A 1 172 ? -10.000 -11.487 26.072 1.00 73.50 172 LEU A N 1
ATOM 1220 C CA . LEU A 1 172 ? -9.640 -11.416 24.658 1.00 73.50 172 LEU A CA 1
ATOM 1221 C C . LEU A 1 172 ? -9.124 -12.793 24.228 1.00 73.50 172 LEU A C 1
ATOM 1223 O O . LEU A 1 172 ? -8.176 -13.324 24.812 1.00 73.50 172 LEU A O 1
ATOM 1227 N N . GLY A 1 173 ? -9.807 -13.384 23.252 1.00 74.75 173 GLY A N 1
ATOM 1228 C CA . GLY A 1 173 ? -9.494 -14.694 22.702 1.00 74.75 173 GLY A CA 1
ATOM 1229 C C . GLY A 1 173 ? -9.065 -14.567 21.249 1.00 74.75 173 GLY A C 1
ATOM 1230 O O . GLY A 1 173 ? -9.639 -13.788 20.490 1.00 74.75 173 GLY A O 1
ATOM 1231 N N . GLY A 1 174 ? -8.053 -15.335 20.859 1.00 79.75 174 GLY A N 1
ATOM 1232 C CA . GLY A 1 174 ? -7.765 -15.590 19.454 1.00 79.75 174 GLY A CA 1
ATOM 1233 C C . GLY A 1 174 ? -8.491 -16.853 19.012 1.00 79.75 174 GLY A C 1
ATOM 1234 O O . GLY A 1 174 ? -8.461 -17.852 19.728 1.00 79.75 174 GLY A O 1
ATOM 1235 N N . ASP A 1 175 ? -9.113 -16.823 17.842 1.00 80.06 175 ASP A N 1
ATOM 1236 C CA . ASP A 1 175 ? -9.557 -18.033 17.162 1.00 80.06 175 ASP A CA 1
ATOM 1237 C C . ASP A 1 175 ? -8.306 -18.786 16.657 1.00 80.06 175 ASP A C 1
ATOM 1239 O O . ASP A 1 175 ? -7.550 -18.233 15.848 1.00 80.06 175 ASP A O 1
ATOM 1243 N N . PRO A 1 176 ? -8.033 -20.015 17.134 1.00 77.88 176 PRO A N 1
ATOM 1244 C CA . PRO A 1 176 ? -6.832 -20.761 16.765 1.00 77.88 176 PRO A CA 1
ATOM 1245 C C . PRO A 1 176 ? -6.840 -21.250 15.309 1.00 77.88 176 PRO A C 1
ATOM 1247 O O . PRO A 1 176 ? -5.767 -21.479 14.750 1.00 77.88 176 PRO A O 1
ATOM 1250 N N . ALA A 1 177 ? -8.012 -21.387 14.681 1.00 79.56 177 ALA A N 1
ATOM 1251 C CA . ALA A 1 177 ? -8.143 -21.799 13.288 1.00 79.56 177 ALA A CA 1
ATOM 1252 C C . ALA A 1 177 ? -7.934 -20.612 12.343 1.00 79.56 177 ALA A C 1
ATOM 1254 O O . ALA A 1 177 ? -7.168 -20.706 11.382 1.00 79.56 177 ALA A O 1
ATOM 1255 N N . THR A 1 178 ? -8.563 -19.470 12.629 1.00 79.19 178 THR A N 1
ATOM 1256 C CA . THR A 1 178 ? -8.464 -18.294 11.751 1.00 79.19 178 THR A CA 1
ATOM 1257 C C . THR A 1 178 ? -7.303 -17.370 12.109 1.00 79.19 178 THR A C 1
ATOM 1259 O O . THR A 1 178 ? -7.014 -16.446 11.352 1.00 79.19 178 THR A O 1
ATOM 1262 N N . LYS A 1 179 ? -6.666 -17.570 13.272 1.00 78.44 179 LYS A N 1
ATOM 1263 C CA . LYS A 1 179 ? -5.646 -16.680 13.858 1.00 78.44 179 LYS A CA 1
ATOM 1264 C C . LYS A 1 179 ? -6.129 -15.229 14.015 1.00 78.44 179 LYS A C 1
ATOM 1266 O O . LYS A 1 179 ? -5.332 -14.297 13.932 1.00 78.44 179 LYS A O 1
ATOM 1271 N N . LYS A 1 180 ? -7.438 -15.023 14.217 1.00 80.50 180 LYS A N 1
ATOM 1272 C CA . LYS A 1 180 ? -8.060 -13.690 14.364 1.00 80.50 180 LYS A CA 1
ATOM 1273 C C . LYS A 1 180 ? -8.445 -13.439 15.816 1.00 80.50 180 LYS A C 1
ATOM 1275 O O . LYS A 1 180 ? -8.815 -14.368 16.524 1.00 80.50 180 LYS A O 1
ATOM 1280 N N . ILE A 1 181 ? -8.391 -12.182 16.247 1.00 83.25 181 ILE A N 1
ATOM 1281 C CA . ILE A 1 181 ? -8.923 -11.769 17.551 1.00 83.25 181 ILE A CA 1
ATOM 1282 C C . ILE A 1 181 ? -10.454 -11.795 17.475 1.00 83.25 181 ILE A C 1
ATOM 1284 O O . ILE A 1 181 ? -11.029 -11.244 16.538 1.00 83.25 181 ILE A O 1
ATOM 1288 N N . SER A 1 182 ? -11.098 -12.419 18.461 1.00 83.94 182 SER A N 1
ATOM 1289 C CA . SER A 1 182 ? -12.530 -12.262 18.720 1.00 83.94 182 SER A CA 1
ATOM 1290 C C . SER A 1 182 ? -12.710 -11.058 19.648 1.00 83.94 182 SER A C 1
ATOM 1292 O O . SER A 1 182 ? -12.352 -11.164 20.826 1.00 83.94 182 SER A O 1
ATOM 1294 N N . PRO A 1 183 ? -13.175 -9.903 19.135 1.00 86.81 183 PRO A N 1
ATOM 1295 C CA . PRO A 1 183 ? -13.311 -8.708 19.952 1.00 86.81 183 PRO A CA 1
ATOM 1296 C C . PRO A 1 183 ? -14.436 -8.890 20.968 1.00 86.81 183 PRO A C 1
ATOM 1298 O O . PRO A 1 183 ? -15.424 -9.584 20.712 1.00 86.81 183 PRO A O 1
ATOM 1301 N N . LEU A 1 184 ? -14.304 -8.229 22.110 1.00 88.81 184 LEU A N 1
ATOM 1302 C CA . LEU A 1 184 ? -15.400 -8.109 23.054 1.00 88.81 184 LEU A CA 1
ATOM 1303 C C . LEU A 1 184 ? -16.379 -7.052 22.537 1.00 88.81 184 LEU A C 1
ATOM 1305 O O . LEU A 1 184 ? -15.973 -5.986 22.077 1.00 88.81 184 LEU A O 1
ATOM 1309 N N . GLU A 1 185 ? -17.677 -7.326 22.613 1.00 89.31 185 GLU A N 1
ATOM 1310 C CA . GLU A 1 185 ? -18.691 -6.432 22.055 1.00 89.31 185 GLU A CA 1
ATOM 1311 C C . GLU A 1 185 ? -19.500 -5.736 23.143 1.00 89.31 185 GLU A C 1
ATOM 1313 O O . GLU A 1 185 ? -19.884 -6.331 24.152 1.00 89.31 185 GLU A O 1
ATOM 1318 N N . ARG A 1 186 ? -19.796 -4.455 22.914 1.00 89.38 186 ARG A N 1
ATOM 1319 C CA . ARG A 1 186 ? -20.731 -3.677 23.723 1.00 89.38 186 ARG A CA 1
ATOM 1320 C C . ARG A 1 186 ? -21.661 -2.879 22.824 1.00 89.38 186 ARG A C 1
ATOM 1322 O O . ARG A 1 186 ? -21.215 -2.108 21.973 1.00 89.38 186 ARG A O 1
ATOM 1329 N N . ARG A 1 187 ? -22.963 -3.018 23.064 1.00 89.25 187 ARG A N 1
ATOM 1330 C CA . ARG A 1 187 ? -23.987 -2.198 22.418 1.00 89.25 187 ARG A CA 1
ATOM 1331 C C . ARG A 1 187 ? -24.092 -0.844 23.121 1.00 89.25 187 ARG A C 1
ATOM 1333 O O . ARG A 1 187 ? -24.099 -0.770 24.350 1.00 89.25 187 ARG A O 1
ATOM 1340 N N . ILE A 1 188 ? -24.138 0.221 22.332 1.00 90.12 188 ILE A N 1
ATOM 1341 C CA . ILE A 1 188 ? -24.505 1.562 22.780 1.00 90.12 188 ILE A CA 1
ATOM 1342 C C . ILE A 1 188 ? -25.978 1.743 22.448 1.00 90.12 188 ILE A C 1
ATOM 1344 O O . ILE A 1 188 ? -26.353 1.696 21.278 1.00 90.12 188 ILE A O 1
ATOM 1348 N N . GLU A 1 189 ? -26.798 1.912 23.479 1.00 89.00 189 GLU A N 1
ATOM 1349 C CA . GLU A 1 189 ? -28.235 2.104 23.311 1.00 89.00 189 GLU A CA 1
ATOM 1350 C C . GLU A 1 189 ? -28.555 3.473 22.686 1.00 89.00 189 GLU A C 1
ATOM 1352 O O . GLU A 1 189 ? -27.789 4.431 22.864 1.00 89.00 189 GLU A O 1
ATOM 1357 N N . PRO A 1 190 ? -29.683 3.590 21.962 1.00 87.88 190 PRO A N 1
ATOM 1358 C CA . PRO A 1 190 ? -30.156 4.869 21.452 1.00 87.88 190 PRO A CA 1
ATOM 1359 C C . PRO A 1 190 ? -30.344 5.894 22.576 1.00 87.88 190 PRO A C 1
ATOM 1361 O O . PRO A 1 190 ? -30.813 5.576 23.669 1.00 87.88 190 PRO A O 1
ATOM 1364 N N . SER A 1 191 ? -30.004 7.151 22.302 1.00 87.56 191 SER A N 1
ATOM 1365 C CA . SER A 1 191 ? -30.184 8.262 23.242 1.00 87.56 191 SER A CA 1
ATOM 1366 C C . SER A 1 191 ? -30.370 9.583 22.493 1.00 87.56 191 SER A C 1
ATOM 1368 O O . SER A 1 191 ? -30.325 9.624 21.265 1.00 87.56 191 SER A O 1
ATOM 1370 N N . ALA A 1 192 ? -30.504 10.697 23.218 1.00 82.62 192 ALA A N 1
ATOM 1371 C CA . ALA A 1 192 ? -30.492 12.032 22.611 1.00 82.62 192 ALA A CA 1
ATOM 1372 C C . ALA A 1 192 ? -29.221 12.313 21.776 1.00 82.62 192 ALA A C 1
ATOM 1374 O O . ALA A 1 192 ? -29.233 13.190 20.917 1.00 82.62 192 ALA A O 1
ATOM 1375 N N . ALA A 1 193 ? -28.131 11.568 22.004 1.00 77.94 193 ALA A N 1
ATOM 1376 C CA . ALA A 1 193 ? -26.883 11.697 21.255 1.00 77.94 193 ALA A CA 1
ATOM 1377 C C . ALA A 1 193 ? -26.892 10.983 19.886 1.00 77.94 193 ALA A C 1
ATOM 1379 O O . ALA A 1 193 ? -25.995 11.234 19.076 1.00 77.94 193 ALA A O 1
ATOM 1380 N N . GLY A 1 194 ? -27.870 10.109 19.614 1.00 89.00 194 GLY A N 1
ATOM 1381 C CA . GLY A 1 194 ? -28.003 9.410 18.336 1.00 89.00 194 GLY A CA 1
ATOM 1382 C C . GLY A 1 194 ? -28.632 8.012 18.439 1.00 89.00 194 GLY A C 1
ATOM 1383 O O . GLY A 1 194 ? -29.064 7.593 19.517 1.00 89.00 194 GLY A O 1
ATOM 1384 N N . PRO A 1 195 ? -28.691 7.272 17.317 1.00 89.94 195 PRO A N 1
ATOM 1385 C CA . PRO A 1 195 ? -29.396 5.991 17.215 1.00 89.94 195 PRO A CA 1
ATOM 1386 C C . PRO A 1 195 ? -28.738 4.833 17.983 1.00 89.94 195 PRO A C 1
ATOM 1388 O O . PRO A 1 195 ? -29.264 3.723 17.955 1.00 89.94 195 PRO A O 1
ATOM 1391 N N . GLY A 1 196 ? -27.607 5.057 18.657 1.00 89.62 196 GLY A N 1
ATOM 1392 C CA . GLY A 1 196 ? -26.825 3.977 19.253 1.00 89.62 196 GLY A CA 1
ATOM 1393 C C . GLY A 1 196 ? -26.003 3.228 18.203 1.00 89.62 196 GLY A C 1
ATOM 1394 O O . GLY A 1 196 ? -26.033 3.567 17.024 1.00 89.62 196 GLY A O 1
ATOM 1395 N N . GLY A 1 197 ? -25.238 2.222 18.618 1.00 91.56 197 GLY A N 1
ATOM 1396 C CA . GLY A 1 197 ? -24.324 1.495 17.731 1.00 91.56 197 GLY A CA 1
ATOM 1397 C C . GLY A 1 197 ? -23.528 0.418 18.457 1.00 91.56 197 GLY A C 1
ATOM 1398 O O . GLY A 1 197 ? -23.919 -0.025 19.539 1.00 91.56 197 GLY A O 1
ATOM 1399 N N . THR A 1 198 ? -22.404 -0.005 17.877 1.00 92.44 198 THR A N 1
ATOM 1400 C CA . THR A 1 198 ? -21.621 -1.140 18.394 1.00 92.44 198 THR A CA 1
ATOM 1401 C C . THR A 1 198 ? -20.166 -0.756 18.610 1.00 92.44 198 THR A C 1
ATOM 1403 O O . THR A 1 198 ? -19.495 -0.288 17.689 1.00 92.44 198 THR A O 1
ATOM 1406 N N . LEU A 1 199 ? -19.670 -1.022 19.818 1.00 92.38 199 LEU A N 1
ATOM 1407 C CA . LEU A 1 199 ? -18.251 -1.028 20.151 1.00 92.38 199 LEU A CA 1
ATOM 1408 C C . LEU A 1 199 ? -17.720 -2.461 20.091 1.00 92.38 199 LEU A C 1
ATOM 1410 O O . LEU A 1 199 ? -18.309 -3.360 20.693 1.00 92.38 199 LEU A O 1
ATOM 1414 N N . ARG A 1 200 ? -16.601 -2.655 19.392 1.00 91.06 200 ARG A N 1
ATOM 1415 C CA . ARG A 1 200 ? -15.827 -3.903 19.359 1.00 91.06 200 ARG A CA 1
ATOM 1416 C C . ARG A 1 200 ? -14.437 -3.602 19.924 1.00 91.06 200 ARG A C 1
ATOM 1418 O O . ARG A 1 200 ? -13.724 -2.791 19.338 1.00 91.06 200 ARG A O 1
ATOM 1425 N N . VAL A 1 201 ? -14.086 -4.178 21.069 1.00 87.12 201 VAL A N 1
ATOM 1426 C CA . VAL A 1 201 ? -12.860 -3.895 21.842 1.00 87.12 201 VAL A CA 1
ATOM 1427 C C . VAL A 1 201 ? -11.917 -5.087 21.804 1.00 87.12 201 VAL A C 1
ATOM 1429 O O . VAL A 1 201 ? -12.390 -6.207 22.098 1.00 87.12 201 VAL A O 1
#

Mean predicted aligned error: 12.87 Å